Protein AF-A0AAW0VQ68-F1 (afdb_monomer_lite)

Foldseek 3Di:
DDFDWLPLALLVVLVPDDQPDDPVVLVVNQVSLVVSVVVVFQQQAADPVRDGSLNSCVRSVSVVNNVVRPPPPDSDDLVRLQVLQVVLLVLLLPLQPPPVPCDDPVVNVVSNVVSQVVNVVSRSVHRYQQHRVVDQDGSLLSNLLSQVLPCNVVSRSNTRGQQDDHPNDGSLRSNVVRPPHDPSSNVVSVD

InterPro domains:
  IPR036770 Ankyrin repeat-containing domain superfamily [G3DSA:1.25.40.20] (5-189)
  IPR036770 Ankyrin repeat-containing domain superfamily [SSF48403] (27-182)

Organism: Cherax quadricarinatus (NCBI:txid27406)

Secondary structure (DSSP, 8-state):
------TT-HHHHHHTSPSS--HHHHHHHHHHHHHHHHTT--TTPPPTTS--HHHHHHHTT-HHHHHHS---SS---HHHHHHHHHHHHHHHHHTT---SS---HHHHHHHHHHHHHHHHHHHHTT--SS--TT----HHHHHHHTT-TTHHHHHHHTT--TT-EETTEEHHHHHHH-TT--HHHHHHHT-

Radius of gyration: 17.75 Å; chains: 1; bounding box: 41×34×59 Å

Structure (mmCIF, N/CA/C/O backbone):
data_AF-A0AAW0VQ68-F1
#
_entry.id   AF-A0AAW0VQ68-F1
#
loop_
_atom_site.group_PDB
_atom_site.id
_atom_site.type_symbol
_atom_site.label_atom_id
_atom_site.label_alt_id
_atom_site.label_comp_id
_atom_site.label_asym_id
_atom_site.label_entity_id
_atom_site.label_seq_id
_atom_site.pdbx_PDB_ins_code
_atom_site.Cartn_x
_atom_site.Cartn_y
_atom_site.Cartn_z
_atom_site.occupancy
_atom_site.B_iso_or_equiv
_atom_site.auth_seq_id
_atom_site.auth_comp_id
_atom_site.auth_asym_id
_atom_site.auth_atom_id
_atom_site.pdbx_PDB_model_num
ATOM 1 N N . MET A 1 1 ? -8.112 -5.950 -20.768 1.00 26.98 1 MET A N 1
ATOM 2 C CA . MET A 1 1 ? -8.753 -5.635 -19.472 1.00 26.98 1 MET A CA 1
ATOM 3 C C . MET A 1 1 ? -7.875 -4.626 -18.749 1.00 26.98 1 MET A C 1
ATOM 5 O O . MET A 1 1 ? -6.855 -5.007 -18.196 1.00 26.98 1 MET A O 1
ATOM 9 N N . ALA A 1 2 ? -8.180 -3.332 -18.878 1.00 28.39 2 ALA A N 1
ATOM 10 C CA . ALA A 1 2 ? -7.382 -2.266 -18.279 1.00 28.39 2 ALA A CA 1
ATOM 11 C C . ALA A 1 2 ? -7.709 -2.169 -16.782 1.00 28.39 2 ALA A C 1
ATOM 13 O O . ALA A 1 2 ? -8.796 -1.734 -16.418 1.00 28.39 2 ALA A O 1
ATOM 14 N N . GLN A 1 3 ? -6.791 -2.619 -15.926 1.00 39.91 3 GLN A N 1
ATOM 15 C CA . GLN A 1 3 ? -6.872 -2.393 -14.485 1.00 39.91 3 GLN A CA 1
ATOM 16 C C . GLN A 1 3 ? -6.671 -0.897 -14.214 1.00 39.91 3 GLN A C 1
ATOM 18 O O . GLN A 1 3 ? -5.704 -0.294 -14.684 1.00 39.91 3 GLN A O 1
ATOM 23 N N . LEU A 1 4 ? -7.631 -0.293 -13.517 1.00 34.47 4 LEU A N 1
ATOM 24 C CA . LEU A 1 4 ? -7.585 1.090 -13.053 1.00 34.47 4 LEU A CA 1
ATOM 25 C C . LEU A 1 4 ? -6.669 1.135 -11.824 1.00 34.47 4 LEU A C 1
ATOM 27 O O . LEU A 1 4 ? -7.088 0.848 -10.706 1.00 34.47 4 LEU A O 1
ATOM 31 N N . TYR A 1 5 ? -5.389 1.411 -12.058 1.00 45.00 5 TYR A N 1
ATOM 32 C CA . TYR A 1 5 ? -4.435 1.755 -11.006 1.00 45.00 5 TYR A CA 1
ATOM 33 C C . TYR A 1 5 ? -4.646 3.221 -10.614 1.00 45.00 5 TYR A C 1
ATOM 35 O O . TYR A 1 5 ? -5.127 4.011 -11.431 1.00 45.00 5 TYR A O 1
ATOM 43 N N . GLY A 1 6 ? -4.278 3.596 -9.385 1.00 46.28 6 GLY A N 1
ATOM 44 C CA . GLY A 1 6 ? -4.272 4.998 -8.965 1.00 46.28 6 GLY A CA 1
ATOM 45 C C . GLY A 1 6 ? -3.541 5.850 -10.006 1.00 46.28 6 GLY A C 1
ATOM 46 O O . GLY A 1 6 ? -2.367 5.610 -10.294 1.00 46.28 6 GLY A O 1
ATOM 47 N N . GLN A 1 7 ? -4.245 6.817 -10.601 1.00 44.34 7 GLN A N 1
ATOM 48 C CA . GLN A 1 7 ? -3.823 7.573 -11.793 1.00 44.34 7 GLN A CA 1
ATOM 49 C C . GLN A 1 7 ? -2.584 8.473 -11.578 1.00 44.34 7 GLN A C 1
ATOM 51 O O . GLN A 1 7 ? -2.202 9.228 -12.467 1.00 44.34 7 GLN A O 1
ATOM 56 N N . HIS A 1 8 ? -1.932 8.378 -10.417 1.00 49.94 8 HIS A N 1
ATOM 57 C CA . HIS A 1 8 ? -0.824 9.227 -9.974 1.00 49.94 8 HIS A CA 1
ATOM 58 C C . HIS A 1 8 ? 0.507 8.473 -9.808 1.00 49.94 8 HIS A C 1
ATOM 60 O O . HIS A 1 8 ? 1.487 9.048 -9.340 1.00 49.94 8 HIS A O 1
ATOM 66 N N . HIS A 1 9 ? 0.573 7.188 -10.174 1.00 64.31 9 HIS A N 1
ATOM 67 C CA . HIS A 1 9 ? 1.784 6.390 -9.987 1.00 64.31 9 HIS A CA 1
ATOM 68 C C . HIS A 1 9 ? 2.703 6.413 -11.223 1.00 64.31 9 HIS A C 1
ATOM 70 O O . HIS A 1 9 ? 2.331 5.945 -12.303 1.00 64.31 9 HIS A O 1
ATOM 76 N N . VAL A 1 10 ? 3.940 6.895 -11.046 1.00 65.75 10 VAL A N 1
ATOM 77 C CA . VAL A 1 10 ? 4.951 7.051 -12.113 1.00 65.75 10 VAL A CA 1
ATOM 78 C C . VAL A 1 10 ? 5.229 5.734 -12.845 1.00 65.75 10 VAL A C 1
ATOM 80 O O . VAL A 1 10 ? 5.302 5.707 -14.072 1.00 65.75 10 VAL A O 1
ATOM 83 N N . ALA A 1 11 ? 5.320 4.616 -12.117 1.00 63.62 11 ALA A N 1
ATOM 84 C CA . ALA A 1 11 ? 5.592 3.310 -12.721 1.00 63.62 11 ALA A CA 1
ATOM 85 C C . ALA A 1 11 ? 4.453 2.837 -13.641 1.00 63.62 11 ALA A C 1
ATOM 87 O O . ALA A 1 11 ? 4.699 2.217 -14.673 1.00 63.62 11 ALA A O 1
ATOM 88 N N . TRP A 1 12 ? 3.201 3.130 -13.271 1.00 64.88 12 TRP A N 1
ATOM 89 C CA . TRP A 1 12 ? 2.044 2.770 -14.089 1.00 64.88 12 TRP A CA 1
ATOM 90 C C . TRP A 1 12 ? 1.997 3.601 -15.366 1.00 64.88 12 TRP A C 1
ATOM 92 O O . TRP A 1 12 ? 1.803 3.059 -16.455 1.00 64.88 12 TRP A O 1
ATOM 102 N N . TRP A 1 13 ? 2.217 4.909 -15.222 1.00 68.19 13 TRP A N 1
ATOM 103 C CA . TRP A 1 13 ? 2.230 5.823 -16.351 1.00 68.19 13 TRP A CA 1
ATOM 104 C C . TRP A 1 13 ? 3.310 5.429 -17.362 1.00 68.19 13 TRP A C 1
ATOM 106 O O . TRP A 1 13 ? 3.019 5.327 -18.549 1.00 68.19 13 TRP A O 1
ATOM 116 N N . LEU A 1 14 ? 4.515 5.088 -16.886 1.00 68.81 14 LEU A N 1
ATOM 117 C CA . LEU A 1 14 ? 5.586 4.556 -17.731 1.00 68.81 14 LEU A CA 1
ATOM 118 C C . LEU A 1 14 ? 5.173 3.248 -18.410 1.00 68.81 14 LEU A C 1
ATOM 120 O O . LEU A 1 14 ? 5.270 3.139 -19.624 1.00 68.81 14 LEU A O 1
ATOM 124 N N . HIS A 1 15 ? 4.612 2.280 -17.681 1.00 68.31 15 HIS A N 1
ATOM 125 C CA . HIS A 1 15 ? 4.193 1.004 -18.272 1.00 68.31 15 HIS A CA 1
ATOM 126 C C . HIS A 1 15 ? 3.190 1.149 -19.434 1.00 68.31 15 HIS A C 1
ATOM 128 O O . HIS A 1 15 ? 3.167 0.309 -20.333 1.00 68.31 15 HIS A O 1
ATOM 134 N N . LYS A 1 16 ? 2.377 2.211 -19.433 1.00 67.75 16 LYS A N 1
ATOM 135 C CA . LYS A 1 16 ? 1.412 2.519 -20.495 1.00 67.75 16 LYS A CA 1
ATOM 136 C C . LYS A 1 16 ? 2.018 3.147 -21.752 1.00 67.75 16 LYS A C 1
ATOM 138 O O . LYS A 1 16 ? 1.323 3.175 -22.766 1.00 67.75 16 LYS A O 1
ATOM 143 N N . GLN A 1 17 ? 3.250 3.645 -21.696 1.00 70.00 17 GLN A N 1
ATOM 144 C CA . GLN A 1 17 ? 3.900 4.290 -22.835 1.00 70.00 17 GLN A CA 1
ATOM 145 C C . GLN A 1 17 ? 4.438 3.284 -23.855 1.00 70.00 17 GLN A C 1
ATOM 147 O O . GLN A 1 17 ? 4.787 2.148 -23.521 1.00 70.00 17 GLN A O 1
ATOM 152 N N . SER A 1 18 ? 4.504 3.727 -25.112 1.00 60.84 18 SER A N 1
ATOM 153 C CA . SER A 1 18 ? 5.068 2.965 -26.226 1.00 60.84 18 SER A CA 1
ATOM 154 C C . SER A 1 18 ? 6.549 2.652 -25.973 1.00 60.84 18 SER A C 1
ATOM 156 O O . SER A 1 18 ? 7.298 3.547 -25.578 1.00 60.84 18 SER A O 1
ATOM 158 N N . PRO A 1 19 ? 7.014 1.412 -26.214 1.00 60.88 19 PRO A N 1
ATOM 159 C CA . PRO A 1 19 ? 8.439 1.120 -26.175 1.00 60.88 19 PRO A CA 1
ATOM 160 C C . PRO A 1 19 ? 9.146 1.880 -27.306 1.00 60.88 19 PRO A C 1
ATOM 162 O O . PRO A 1 19 ? 8.752 1.754 -28.464 1.00 60.88 19 PRO A O 1
ATOM 165 N N . ASN A 1 20 ? 10.207 2.616 -26.961 1.00 62.28 20 ASN A N 1
ATOM 166 C CA . ASN A 1 20 ? 11.002 3.453 -27.868 1.00 62.28 20 ASN A CA 1
ATOM 167 C C . ASN A 1 20 ? 10.244 4.687 -28.429 1.00 62.28 20 ASN A C 1
ATOM 169 O O . ASN A 1 20 ? 9.930 4.730 -29.622 1.00 62.28 20 ASN A O 1
ATOM 173 N N . PRO A 1 21 ? 9.931 5.682 -27.576 1.00 63.53 21 PRO A N 1
ATOM 174 C CA . PRO A 1 21 ? 9.197 6.876 -27.983 1.00 63.53 21 PRO A CA 1
ATOM 175 C C . PRO A 1 21 ? 9.966 7.756 -28.969 1.00 63.53 21 PRO A C 1
ATOM 177 O O . PRO A 1 21 ? 11.195 7.778 -29.004 1.00 63.53 21 PRO A O 1
ATOM 180 N N . GLY A 1 22 ? 9.233 8.560 -29.736 1.00 64.75 22 GLY A N 1
ATOM 181 C CA . GLY A 1 22 ? 9.836 9.629 -30.532 1.00 64.75 22 GLY A CA 1
ATOM 182 C C . GLY A 1 22 ? 10.433 10.755 -29.662 1.00 64.75 22 GLY A C 1
ATOM 183 O O . GLY A 1 22 ? 10.087 10.903 -28.489 1.00 64.75 22 GLY A O 1
ATOM 184 N N . PRO A 1 23 ? 11.277 11.642 -30.225 1.00 59.12 23 PRO A N 1
ATOM 185 C CA . PRO A 1 23 ? 11.908 12.746 -29.486 1.00 59.12 23 PRO A CA 1
ATOM 186 C C . PRO A 1 23 ? 10.913 13.713 -28.814 1.00 59.12 23 PRO A C 1
ATOM 188 O O . PRO A 1 23 ? 11.215 14.260 -27.757 1.00 59.12 23 PRO A O 1
ATOM 191 N N . MET A 1 24 ? 9.716 13.892 -29.385 1.00 59.28 24 MET A N 1
ATOM 192 C CA . MET A 1 24 ? 8.623 14.687 -28.796 1.00 59.28 24 MET A CA 1
ATOM 193 C C . MET A 1 24 ? 7.946 13.978 -27.611 1.00 59.28 24 MET A C 1
ATOM 195 O O . MET A 1 24 ? 7.515 14.613 -26.653 1.00 59.28 24 MET A O 1
ATOM 199 N N . GLU A 1 25 ? 7.863 12.650 -27.649 1.00 63.62 25 GLU A N 1
ATOM 200 C CA . GLU A 1 25 ? 7.268 11.857 -26.571 1.00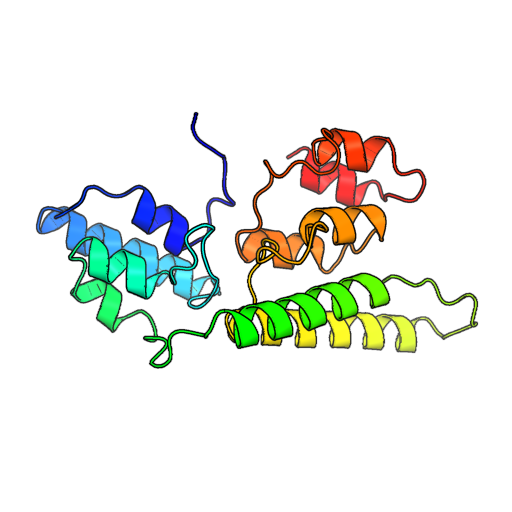 63.62 25 GLU A CA 1
ATOM 201 C C . GLU A 1 25 ? 8.227 11.774 -25.371 1.00 63.62 25 GLU A C 1
ATOM 203 O O . GLU A 1 25 ? 7.791 11.758 -24.220 1.00 63.62 25 GLU A O 1
ATOM 208 N N . HIS A 1 26 ? 9.542 11.827 -25.609 1.00 65.38 26 HIS A N 1
ATOM 209 C CA . HIS A 1 26 ? 10.554 11.913 -24.553 1.00 65.38 26 HIS A CA 1
ATOM 210 C C . HIS A 1 26 ? 10.460 13.191 -23.704 1.00 65.38 26 HIS A C 1
ATOM 212 O O . HIS A 1 26 ? 10.629 13.132 -22.488 1.00 65.38 26 HIS A O 1
ATOM 218 N N . THR A 1 27 ? 10.162 14.346 -24.301 1.00 63.97 27 THR A N 1
ATOM 219 C CA . THR A 1 27 ? 10.011 15.602 -23.542 1.00 63.97 27 THR A CA 1
ATOM 220 C C . THR A 1 27 ? 8.690 15.644 -22.777 1.00 63.97 27 THR A C 1
ATOM 222 O O . THR A 1 27 ? 8.645 16.086 -21.629 1.00 63.97 27 THR A O 1
ATOM 225 N N . GLN A 1 28 ? 7.613 15.116 -23.363 1.00 69.12 28 GLN A N 1
ATOM 226 C CA . GLN A 1 28 ? 6.315 15.033 -22.696 1.00 69.12 28 GLN A CA 1
ATOM 227 C C . GLN A 1 28 ? 6.324 14.040 -21.523 1.00 69.12 28 GLN A C 1
ATOM 229 O O . GLN A 1 28 ? 5.767 14.329 -20.462 1.00 69.12 28 GLN A O 1
ATOM 234 N N . THR A 1 29 ? 6.998 12.896 -21.686 1.00 71.12 29 THR A N 1
ATOM 235 C CA . THR A 1 29 ? 7.223 11.920 -20.608 1.00 71.12 29 THR A CA 1
ATOM 236 C C . THR A 1 29 ? 8.057 12.505 -19.476 1.00 71.12 29 THR A C 1
ATOM 238 O O . THR A 1 29 ? 7.705 12.313 -18.314 1.00 71.12 29 THR A O 1
ATOM 241 N N . GLN A 1 30 ? 9.093 13.283 -19.787 1.00 72.88 30 GLN A N 1
ATOM 242 C CA . GLN A 1 30 ? 9.897 13.970 -18.782 1.00 72.88 30 GLN A CA 1
ATOM 243 C C . GLN A 1 30 ? 9.061 14.943 -17.931 1.00 72.88 30 GLN A C 1
ATOM 245 O O . GLN A 1 30 ? 9.031 14.813 -16.708 1.00 72.88 30 GLN A O 1
ATOM 250 N N . ASN A 1 31 ? 8.319 15.854 -18.569 1.00 74.94 31 ASN A N 1
ATOM 251 C CA . ASN A 1 31 ? 7.511 16.859 -17.869 1.00 74.94 31 ASN A CA 1
ATOM 252 C C . ASN A 1 31 ? 6.424 16.225 -16.984 1.00 74.94 31 ASN A C 1
ATOM 254 O O . ASN A 1 31 ? 6.144 16.710 -15.888 1.00 74.94 31 ASN A O 1
ATOM 258 N N . ALA A 1 32 ? 5.815 15.124 -17.439 1.00 72.56 32 ALA A N 1
ATOM 259 C CA . ALA A 1 32 ? 4.820 14.393 -16.658 1.00 72.56 32 ALA A CA 1
ATOM 260 C C . ALA A 1 32 ? 5.432 13.745 -15.406 1.00 72.56 32 ALA A C 1
ATOM 262 O O . ALA A 1 32 ? 4.834 13.793 -14.332 1.00 72.56 32 ALA A O 1
ATOM 263 N N . VAL A 1 33 ? 6.632 13.166 -15.521 1.00 72.50 33 VAL A N 1
ATOM 264 C CA . VAL A 1 33 ? 7.338 12.575 -14.376 1.00 72.50 33 VAL A CA 1
ATOM 265 C C . VAL A 1 33 ? 7.765 13.654 -13.383 1.00 72.50 33 VAL A C 1
ATOM 267 O O . VAL A 1 33 ? 7.566 13.471 -12.186 1.00 72.50 33 VAL A O 1
ATOM 270 N N . GLU A 1 34 ? 8.276 14.794 -13.849 1.00 72.38 34 GLU A N 1
ATOM 271 C CA . GLU A 1 34 ? 8.623 15.932 -12.985 1.00 72.38 34 GLU A CA 1
ATOM 272 C C . GLU A 1 34 ? 7.399 16.469 -12.233 1.00 72.38 34 GLU A C 1
ATOM 274 O O . GLU A 1 34 ? 7.460 16.674 -11.020 1.00 72.38 34 GLU A O 1
ATOM 279 N N . ALA A 1 35 ? 6.258 16.610 -12.916 1.00 70.88 35 ALA A N 1
ATOM 280 C CA . ALA A 1 35 ? 5.004 16.997 -12.279 1.00 70.88 35 ALA A CA 1
ATOM 281 C C . ALA A 1 35 ? 4.580 15.983 -11.203 1.00 70.88 35 ALA A C 1
ATOM 283 O O . ALA A 1 35 ? 4.255 16.374 -10.083 1.00 70.88 35 ALA A O 1
ATOM 284 N N . LEU A 1 36 ? 4.649 14.680 -11.486 1.00 68.75 36 LEU A N 1
ATOM 285 C CA . LEU A 1 36 ? 4.313 13.639 -10.508 1.00 68.75 36 LEU A CA 1
ATOM 286 C C . LEU A 1 36 ? 5.285 13.603 -9.319 1.00 68.75 36 LEU A C 1
ATOM 288 O O . LEU A 1 36 ? 4.863 13.384 -8.182 1.00 68.75 36 LEU A O 1
ATOM 292 N N . LEU A 1 37 ? 6.579 13.837 -9.541 1.00 69.81 37 LEU A N 1
ATOM 293 C CA . LEU A 1 37 ? 7.567 13.957 -8.465 1.00 69.81 37 LEU A CA 1
ATOM 294 C C . LEU A 1 37 ? 7.304 15.205 -7.610 1.00 69.81 37 LEU A C 1
ATOM 296 O O . LEU A 1 37 ? 7.363 15.118 -6.386 1.00 69.81 37 LEU A O 1
ATOM 300 N N . SER A 1 38 ? 6.924 16.330 -8.225 1.00 67.94 38 SER A N 1
ATOM 301 C CA . SER A 1 38 ? 6.593 17.573 -7.510 1.00 67.94 38 SER A CA 1
ATOM 302 C C . SER A 1 38 ? 5.369 17.449 -6.592 1.00 67.94 38 SER A C 1
ATOM 304 O O . SER A 1 38 ? 5.278 18.148 -5.586 1.00 67.94 38 SER A O 1
ATOM 306 N N . ILE A 1 39 ? 4.461 16.517 -6.898 1.00 63.91 39 ILE A N 1
ATOM 307 C CA . ILE A 1 39 ? 3.251 16.227 -6.110 1.00 63.91 39 ILE A CA 1
ATOM 308 C C . ILE A 1 39 ? 3.554 15.261 -4.940 1.00 63.91 39 ILE A C 1
ATOM 310 O O . ILE A 1 39 ? 2.684 14.979 -4.120 1.00 63.91 39 ILE A O 1
ATOM 314 N N . GLY A 1 40 ? 4.797 14.781 -4.810 1.00 62.06 40 GLY A N 1
ATOM 315 C CA . GLY A 1 40 ? 5.201 13.866 -3.739 1.00 62.06 40 GLY A CA 1
ATOM 316 C C . GLY A 1 40 ? 4.924 12.395 -4.053 1.00 62.06 40 GLY A C 1
ATOM 317 O O . GLY A 1 40 ? 4.682 11.608 -3.140 1.00 62.06 40 GLY A O 1
ATOM 318 N N . SER A 1 41 ? 4.938 12.010 -5.336 1.00 65.38 41 SER A N 1
ATOM 319 C CA . SER A 1 41 ? 4.850 10.594 -5.714 1.00 65.38 41 SER A CA 1
ATOM 320 C C . SER A 1 41 ? 6.019 9.786 -5.141 1.00 65.38 41 SER A C 1
ATOM 322 O O . SER A 1 41 ? 7.123 10.299 -4.966 1.00 65.38 41 SER A O 1
ATOM 324 N N . PHE A 1 42 ? 5.779 8.505 -4.855 1.00 66.38 42 PHE A N 1
ATOM 325 C CA . PHE A 1 42 ? 6.792 7.606 -4.311 1.00 66.38 42 PHE A CA 1
ATOM 326 C C . PHE A 1 42 ? 7.649 7.007 -5.441 1.00 66.38 42 PHE A C 1
ATOM 328 O O . PHE A 1 42 ? 7.181 6.114 -6.151 1.00 66.38 42 PHE A O 1
ATOM 335 N N . PRO A 1 43 ? 8.916 7.430 -5.616 1.00 63.41 43 PRO A N 1
ATOM 336 C CA . PRO A 1 43 ? 9.735 7.031 -6.767 1.00 63.41 43 PRO A CA 1
ATOM 337 C C . PRO A 1 43 ? 10.256 5.588 -6.682 1.00 63.41 43 PRO A C 1
ATOM 339 O O . PRO A 1 43 ? 10.812 5.072 -7.647 1.00 63.41 43 PRO A O 1
ATOM 342 N N . HIS A 1 44 ? 10.077 4.934 -5.535 1.00 66.94 44 HIS A N 1
ATOM 343 C CA . HIS A 1 44 ? 10.638 3.619 -5.231 1.00 66.94 44 HIS A CA 1
ATOM 344 C C . HIS A 1 44 ? 9.586 2.515 -5.087 1.00 66.94 44 HIS A C 1
ATOM 346 O O . HIS A 1 44 ? 9.942 1.360 -4.849 1.00 66.94 44 HIS A O 1
ATOM 352 N N . VAL A 1 45 ? 8.295 2.838 -5.221 1.00 65.62 45 VAL A N 1
ATOM 353 C CA . VAL A 1 45 ? 7.246 1.832 -5.049 1.00 65.62 45 VAL A CA 1
ATOM 354 C C . VAL A 1 45 ? 7.295 0.812 -6.181 1.00 65.62 45 VAL A C 1
ATOM 356 O O . VAL A 1 45 ? 7.409 1.134 -7.365 1.00 65.62 45 VAL A O 1
ATOM 359 N N . LEU A 1 46 ? 7.225 -0.456 -5.789 1.00 64.06 46 LEU A N 1
ATOM 360 C CA . LEU A 1 46 ? 7.316 -1.580 -6.701 1.00 64.06 46 LEU A CA 1
ATOM 361 C C . LEU A 1 46 ? 5.973 -1.848 -7.380 1.00 64.06 46 LEU A C 1
ATOM 363 O O . LEU A 1 46 ? 4.922 -1.894 -6.744 1.00 64.06 46 LEU A O 1
ATOM 367 N N . THR A 1 47 ? 6.034 -2.096 -8.685 1.00 63.28 47 THR A N 1
ATOM 368 C CA . THR A 1 47 ? 4.908 -2.649 -9.450 1.00 63.28 47 THR A CA 1
ATOM 369 C C . THR A 1 47 ? 4.687 -4.137 -9.158 1.00 63.28 47 THR A C 1
ATOM 371 O O . THR A 1 47 ? 5.532 -4.791 -8.551 1.00 63.28 47 THR A O 1
ATOM 374 N N . HIS A 1 48 ? 3.589 -4.702 -9.669 1.00 55.34 48 HIS A N 1
ATOM 375 C CA . HIS A 1 48 ? 3.276 -6.141 -9.614 1.00 55.34 48 HIS A CA 1
ATOM 376 C C . HIS A 1 48 ? 4.370 -7.043 -10.227 1.00 55.34 48 HIS A C 1
ATOM 378 O O . HIS A 1 48 ? 4.565 -8.185 -9.813 1.00 55.34 48 HIS A O 1
ATOM 384 N N . CYS A 1 49 ? 5.132 -6.529 -11.203 1.00 56.19 49 CYS A N 1
ATOM 385 C CA . CYS A 1 49 ? 6.312 -7.199 -11.760 1.00 56.19 49 CYS A CA 1
ATOM 386 C C . CYS A 1 49 ? 7.584 -6.973 -10.935 1.00 56.19 49 CYS A C 1
ATOM 388 O O . CYS A 1 49 ? 8.667 -7.353 -11.378 1.00 56.19 49 CYS A O 1
ATOM 390 N N . TRP A 1 50 ? 7.471 -6.346 -9.764 1.00 64.38 50 TRP A N 1
ATOM 391 C CA . TRP A 1 50 ? 8.576 -6.037 -8.861 1.00 64.38 50 TRP A CA 1
ATOM 392 C C . TRP A 1 50 ? 9.619 -5.089 -9.444 1.00 64.38 50 TRP A C 1
ATOM 394 O O . TRP A 1 50 ? 10.775 -5.117 -9.035 1.00 64.38 50 TRP A O 1
ATOM 404 N N . LYS A 1 51 ? 9.199 -4.262 -10.400 1.00 67.88 51 LYS A N 1
ATOM 405 C CA . LYS A 1 51 ? 10.037 -3.250 -11.036 1.00 67.88 51 LYS A CA 1
ATOM 406 C C . LYS A 1 51 ? 9.742 -1.892 -10.425 1.00 67.88 51 LYS A C 1
ATOM 408 O O . LYS A 1 51 ? 8.565 -1.549 -10.255 1.00 67.88 51 LYS A O 1
ATOM 413 N N . THR A 1 52 ? 10.793 -1.138 -10.128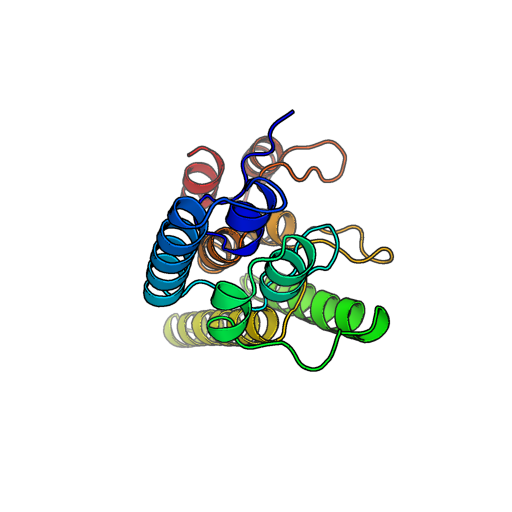 1.00 71.94 52 THR A N 1
ATOM 414 C CA . THR A 1 52 ? 10.685 0.281 -9.782 1.00 71.94 52 THR A CA 1
ATOM 415 C C . THR A 1 52 ? 10.287 1.095 -11.023 1.00 71.94 52 THR A C 1
ATOM 417 O O . THR A 1 52 ? 10.466 0.630 -12.157 1.00 71.94 52 THR A O 1
ATOM 420 N N . PRO A 1 53 ? 9.771 2.327 -10.858 1.00 71.75 53 PRO A N 1
ATOM 421 C CA . PRO A 1 53 ? 9.588 3.247 -11.977 1.00 71.75 53 PRO A CA 1
ATOM 422 C C . PRO A 1 53 ? 10.867 3.425 -12.815 1.00 71.75 53 PRO A C 1
ATOM 424 O O . PRO A 1 53 ? 10.790 3.491 -14.040 1.00 71.75 53 PRO A O 1
ATOM 427 N N . ALA A 1 54 ? 12.044 3.433 -12.177 1.00 71.88 54 ALA A N 1
ATOM 428 C CA . ALA A 1 54 ? 13.331 3.550 -12.862 1.00 71.88 54 ALA A CA 1
ATOM 429 C C . ALA A 1 54 ? 13.645 2.320 -13.736 1.00 71.88 54 ALA A C 1
ATOM 431 O O . ALA A 1 54 ? 14.049 2.480 -14.887 1.00 71.88 54 ALA A O 1
ATOM 432 N N . ASP A 1 55 ? 13.387 1.105 -13.241 1.00 71.81 55 ASP A N 1
ATOM 433 C CA . ASP A 1 55 ? 13.570 -0.136 -14.014 1.00 71.81 55 ASP A CA 1
ATOM 434 C C . ASP A 1 55 ? 12.659 -0.178 -15.246 1.00 71.81 55 ASP A C 1
ATOM 436 O O . ASP A 1 55 ? 13.047 -0.664 -16.312 1.00 71.81 55 ASP A O 1
ATOM 440 N N . LEU A 1 56 ? 11.434 0.341 -15.113 1.00 72.25 56 LEU A N 1
ATOM 441 C CA . LEU A 1 56 ? 10.494 0.439 -16.227 1.00 72.25 56 LEU A CA 1
ATOM 442 C C . LEU A 1 56 ? 10.960 1.464 -17.260 1.00 72.25 56 LEU A C 1
ATOM 444 O O . LEU A 1 56 ? 11.001 1.129 -18.444 1.00 72.25 56 LEU A O 1
ATOM 448 N N . ALA A 1 57 ? 11.384 2.652 -16.817 1.00 73.62 57 ALA A N 1
ATOM 449 C CA . ALA A 1 57 ? 11.953 3.678 -17.688 1.00 73.62 57 ALA A CA 1
ATOM 450 C C . ALA A 1 57 ? 13.185 3.158 -18.452 1.00 73.62 57 ALA A C 1
ATOM 452 O O . ALA A 1 57 ? 13.287 3.372 -19.660 1.00 73.62 57 ALA A O 1
ATOM 453 N N . LEU A 1 58 ? 14.074 2.409 -17.785 1.00 73.94 58 LEU A N 1
ATOM 454 C CA . LEU A 1 58 ? 15.214 1.742 -18.423 1.00 73.94 58 LEU A CA 1
ATOM 455 C C . LEU A 1 58 ? 14.756 0.725 -19.473 1.00 73.94 58 LEU A C 1
ATOM 457 O O . LEU A 1 58 ? 15.236 0.755 -20.603 1.00 73.94 58 LEU A O 1
ATOM 461 N N . SER A 1 59 ? 13.801 -0.145 -19.127 1.00 71.25 59 SER A N 1
ATOM 462 C CA . SER A 1 59 ? 13.316 -1.191 -20.039 1.00 71.25 59 SER A CA 1
ATOM 463 C C . SER A 1 59 ? 12.615 -0.655 -21.292 1.00 71.25 59 SER A C 1
ATOM 465 O O . SER A 1 59 ? 12.549 -1.356 -22.298 1.00 71.25 59 SER A O 1
ATOM 467 N N . GLN A 1 60 ? 12.112 0.579 -21.240 1.00 71.75 60 GLN A N 1
ATOM 468 C CA . GLN A 1 60 ? 11.447 1.255 -22.356 1.00 71.75 60 GLN A CA 1
ATOM 469 C C . GLN A 1 60 ? 12.363 2.218 -23.128 1.00 71.75 60 GLN A C 1
ATOM 471 O O . GLN A 1 60 ? 11.932 2.796 -24.124 1.00 71.75 60 GLN A O 1
ATOM 476 N N . GLY A 1 61 ? 13.620 2.388 -22.699 1.00 70.56 61 GLY A N 1
ATOM 477 C CA . GLY A 1 61 ? 14.590 3.271 -23.353 1.00 70.56 61 GLY A CA 1
ATOM 478 C C . GLY A 1 61 ? 14.482 4.750 -22.961 1.00 70.56 61 GLY A C 1
ATOM 479 O O . GLY A 1 61 ? 15.094 5.600 -23.604 1.00 70.56 61 GLY A O 1
ATOM 480 N N . HIS A 1 62 ? 13.748 5.094 -21.896 1.00 74.62 62 HIS A N 1
ATOM 481 C CA . HIS A 1 62 ? 13.583 6.474 -21.419 1.00 74.62 62 HIS A CA 1
ATOM 482 C C . HIS A 1 62 ? 14.800 6.944 -20.602 1.00 74.62 62 HIS A C 1
ATOM 484 O O . HIS A 1 62 ? 14.692 7.283 -19.422 1.00 74.62 62 HIS A O 1
ATOM 490 N N . THR A 1 63 ? 15.977 6.982 -21.227 1.00 70.50 63 THR A N 1
ATOM 491 C CA . THR A 1 63 ? 17.260 7.320 -20.579 1.00 70.50 63 THR A CA 1
ATOM 492 C C . THR A 1 63 ? 17.237 8.668 -19.851 1.00 70.50 63 THR A C 1
ATOM 494 O O . THR A 1 63 ? 17.818 8.802 -18.775 1.00 70.50 63 THR A O 1
ATOM 497 N N . GLN A 1 64 ? 16.502 9.656 -20.362 1.00 72.00 64 GLN A N 1
ATOM 498 C CA . GLN A 1 64 ? 16.391 10.965 -19.719 1.00 72.00 64 GLN A CA 1
ATOM 499 C C . GLN A 1 64 ? 15.555 10.929 -18.426 1.00 72.00 64 GLN A C 1
ATOM 501 O O . GLN A 1 64 ? 15.935 11.540 -17.431 1.00 72.00 64 GLN A O 1
ATOM 506 N N . VAL A 1 65 ? 14.480 10.134 -18.388 1.00 72.75 65 VAL A N 1
ATOM 507 C CA . VAL A 1 65 ? 13.647 9.931 -17.188 1.00 72.75 65 VAL A CA 1
ATOM 508 C C . VAL A 1 65 ? 14.415 9.162 -16.108 1.00 72.75 65 VAL A C 1
ATOM 510 O O . VAL A 1 65 ? 14.283 9.456 -14.922 1.00 72.75 65 VAL A O 1
ATOM 513 N N . THR A 1 66 ? 15.285 8.227 -16.503 1.00 69.12 66 THR A N 1
ATOM 514 C CA . THR A 1 66 ? 16.121 7.468 -15.552 1.00 69.12 66 THR A CA 1
ATOM 515 C C . THR A 1 66 ? 17.137 8.330 -14.804 1.00 69.12 66 THR A C 1
ATOM 517 O O . THR A 1 66 ? 17.582 7.935 -13.735 1.00 69.12 66 THR A O 1
ATOM 520 N N . ARG A 1 67 ? 17.485 9.512 -15.335 1.00 70.75 67 ARG A N 1
ATOM 521 C CA . ARG A 1 67 ? 18.347 10.487 -14.646 1.00 70.75 67 ARG A CA 1
ATOM 522 C C . ARG A 1 67 ? 17.597 11.317 -13.605 1.00 70.75 67 ARG A C 1
ATOM 524 O O . ARG A 1 67 ? 18.224 11.814 -12.678 1.00 70.75 67 ARG A O 1
ATOM 531 N N . LEU A 1 68 ? 16.286 11.489 -13.778 1.00 70.94 68 LEU A N 1
ATOM 532 C CA . LEU A 1 68 ? 15.427 12.244 -12.861 1.00 70.94 68 LEU A CA 1
ATOM 533 C C . LEU A 1 68 ? 14.909 11.385 -11.711 1.00 70.94 68 LEU A C 1
ATOM 535 O O . LEU A 1 68 ? 14.677 11.886 -10.614 1.00 70.94 68 LEU A O 1
ATOM 539 N N . LEU A 1 69 ? 14.718 10.092 -11.962 1.00 69.88 69 LEU A N 1
ATOM 540 C CA . LEU A 1 69 ? 14.336 9.151 -10.926 1.00 69.88 69 LEU A CA 1
ATOM 541 C C . LEU A 1 69 ? 15.578 8.745 -10.125 1.00 69.88 69 LEU A C 1
ATOM 543 O O . LEU A 1 69 ? 16.569 8.329 -10.728 1.00 69.88 69 LEU A O 1
ATOM 547 N N . PRO A 1 70 ? 15.546 8.815 -8.783 1.00 63.06 70 PRO A N 1
ATOM 548 C CA . PRO A 1 70 ? 16.590 8.207 -7.979 1.00 63.06 70 PRO A CA 1
ATOM 549 C C . PRO A 1 70 ? 16.647 6.713 -8.315 1.00 63.06 70 PRO A C 1
ATOM 551 O O . PRO A 1 70 ? 15.697 5.962 -8.097 1.00 63.06 70 PRO A O 1
ATOM 554 N N . LEU A 1 71 ? 17.759 6.288 -8.915 1.00 54.31 71 LEU A N 1
ATOM 555 C CA . LEU A 1 71 ? 18.029 4.880 -9.161 1.00 54.31 71 LEU A CA 1
ATOM 556 C C . LEU A 1 71 ? 18.137 4.193 -7.803 1.00 54.31 71 LEU A C 1
ATOM 558 O O . LEU A 1 71 ? 19.044 4.491 -7.023 1.00 54.31 71 LEU A O 1
ATOM 562 N N . HIS A 1 72 ? 17.244 3.244 -7.526 1.00 53.00 72 HIS A N 1
ATOM 563 C CA . HIS A 1 72 ? 17.503 2.284 -6.464 1.00 53.00 72 HIS A CA 1
ATOM 564 C C . HIS A 1 72 ? 18.708 1.449 -6.902 1.00 53.00 72 HIS A C 1
ATOM 566 O O . HIS A 1 72 ? 18.600 0.536 -7.714 1.00 53.00 72 HIS A O 1
ATOM 572 N N . THR A 1 73 ? 19.885 1.791 -6.381 1.00 46.34 73 THR A N 1
ATOM 573 C CA . THR A 1 73 ? 21.161 1.139 -6.712 1.00 46.34 73 THR A CA 1
ATOM 574 C C . THR A 1 73 ? 21.204 -0.331 -6.292 1.00 46.34 73 THR A C 1
ATOM 576 O O . THR A 1 73 ? 22.074 -1.077 -6.737 1.00 46.34 73 THR A O 1
ATOM 579 N N . HIS A 1 74 ? 20.256 -0.765 -5.456 1.00 54.47 74 HIS A N 1
ATOM 580 C CA . HIS A 1 74 ? 20.140 -2.126 -4.957 1.00 54.47 74 HIS A CA 1
ATOM 581 C C . HIS A 1 74 ? 18.769 -2.693 -5.314 1.00 54.47 74 HIS A C 1
ATOM 583 O O . HIS A 1 74 ? 17.744 -2.283 -4.772 1.00 54.47 74 HIS A O 1
ATOM 589 N N . HIS A 1 75 ? 18.754 -3.668 -6.220 1.00 63.75 75 HIS A N 1
ATOM 590 C CA . HIS A 1 75 ? 17.563 -4.456 -6.485 1.00 63.75 75 HIS A CA 1
ATOM 591 C C . HIS A 1 75 ? 17.270 -5.314 -5.247 1.00 63.75 75 HIS A C 1
ATOM 593 O O . HIS A 1 75 ? 18.012 -6.252 -4.955 1.00 63.75 75 HIS A O 1
ATOM 599 N N . LEU A 1 76 ? 16.197 -5.002 -4.515 1.00 71.69 76 LEU A N 1
ATOM 600 C CA . LEU A 1 76 ? 15.840 -5.739 -3.303 1.00 71.69 76 LEU A CA 1
ATOM 601 C C . LEU A 1 76 ? 15.662 -7.232 -3.613 1.00 71.69 76 LEU A C 1
ATOM 603 O O . LEU A 1 76 ? 14.904 -7.639 -4.512 1.00 71.69 76 LEU A O 1
ATOM 607 N N . THR A 1 77 ? 16.333 -8.073 -2.834 1.00 80.69 77 THR A N 1
ATOM 608 C CA . THR A 1 77 ? 16.185 -9.523 -2.920 1.00 80.69 77 THR A CA 1
ATOM 609 C C . THR A 1 77 ? 14.752 -9.929 -2.567 1.00 80.69 77 THR A C 1
ATOM 611 O O . THR A 1 77 ? 14.011 -9.219 -1.882 1.00 80.69 77 THR A O 1
ATOM 614 N N . ARG A 1 78 ? 14.326 -11.119 -3.014 1.00 78.75 78 ARG A N 1
ATOM 615 C CA . ARG A 1 78 ? 13.007 -11.670 -2.648 1.00 78.75 78 ARG A CA 1
ATOM 616 C C . ARG A 1 78 ? 12.818 -11.726 -1.124 1.00 78.75 78 ARG A C 1
ATOM 618 O O . ARG A 1 78 ? 11.714 -11.487 -0.637 1.00 78.75 78 ARG A O 1
ATOM 625 N N . ARG A 1 79 ? 13.890 -12.023 -0.381 1.00 82.12 79 ARG A N 1
ATOM 626 C CA . ARG A 1 79 ? 13.880 -12.122 1.083 1.00 82.12 79 ARG A CA 1
ATOM 627 C C . ARG A 1 79 ? 13.668 -10.760 1.741 1.00 82.12 79 ARG A C 1
ATOM 629 O O . ARG A 1 79 ? 12.798 -10.651 2.596 1.00 82.12 79 ARG A O 1
ATOM 636 N N . GLU A 1 80 ? 14.397 -9.734 1.310 1.00 84.94 80 GLU A N 1
ATOM 637 C CA . GLU A 1 80 ? 14.245 -8.367 1.831 1.00 84.94 80 GLU A CA 1
ATOM 638 C C . GLU A 1 80 ? 12.850 -7.814 1.550 1.00 84.94 80 GLU A C 1
ATOM 640 O O . GLU A 1 80 ? 12.214 -7.278 2.450 1.00 84.94 80 GLU A O 1
ATOM 645 N N . ARG A 1 81 ? 12.314 -8.031 0.342 1.00 81.06 81 ARG A N 1
ATOM 646 C CA . ARG A 1 81 ? 10.941 -7.622 0.004 1.00 81.06 81 ARG A CA 1
ATOM 647 C C . ARG A 1 81 ? 9.894 -8.311 0.865 1.00 81.06 81 ARG A C 1
ATOM 649 O O . ARG A 1 81 ? 8.959 -7.662 1.313 1.00 81.06 81 ARG A O 1
ATOM 656 N N . THR A 1 82 ? 10.061 -9.608 1.115 1.00 86.25 82 THR A N 1
ATOM 657 C CA . THR A 1 82 ? 9.170 -10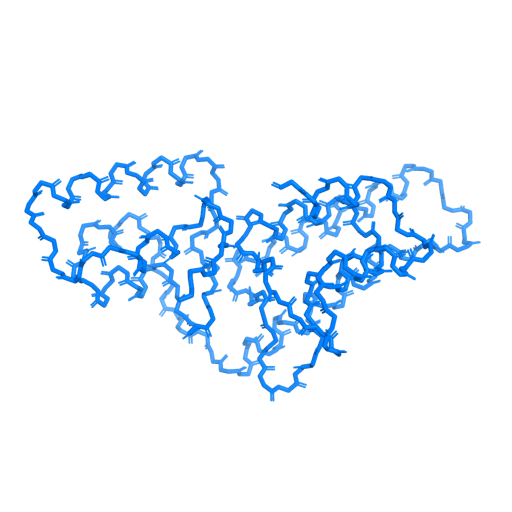.359 2.014 1.00 86.25 82 THR A CA 1
ATOM 658 C C . THR A 1 82 ? 9.260 -9.823 3.440 1.00 86.25 82 THR A C 1
ATOM 660 O O . THR A 1 82 ? 8.237 -9.634 4.087 1.00 86.25 82 THR A O 1
ATOM 663 N N . HIS A 1 83 ? 10.466 -9.498 3.908 1.00 88.25 83 HIS A N 1
ATOM 664 C CA . HIS A 1 83 ? 10.668 -8.898 5.222 1.00 88.25 83 HIS A CA 1
ATOM 665 C C . HIS A 1 83 ? 10.016 -7.509 5.341 1.00 88.25 83 HIS A C 1
ATOM 667 O O . HIS A 1 83 ? 9.291 -7.255 6.300 1.00 88.25 83 HIS A O 1
ATOM 673 N N . LEU A 1 84 ? 10.212 -6.630 4.352 1.00 88.81 84 LEU A N 1
ATOM 674 C CA . LEU A 1 84 ? 9.575 -5.309 4.309 1.00 88.81 84 LEU A CA 1
ATOM 675 C C . LEU A 1 84 ? 8.048 -5.411 4.218 1.00 88.81 84 LEU A C 1
ATOM 677 O O . LEU A 1 84 ? 7.352 -4.643 4.878 1.00 88.81 84 LEU A O 1
ATOM 681 N N . TYR A 1 85 ? 7.530 -6.375 3.451 1.00 89.44 85 TYR A N 1
ATOM 682 C CA . TYR A 1 85 ? 6.094 -6.630 3.365 1.00 89.44 85 TYR A CA 1
ATOM 683 C C . TYR A 1 85 ? 5.508 -7.092 4.699 1.00 89.44 85 TYR A C 1
ATOM 685 O O . TYR A 1 85 ? 4.478 -6.576 5.119 1.00 89.44 85 TYR A O 1
ATOM 693 N N . GLY A 1 86 ? 6.176 -8.020 5.392 1.00 89.88 86 GLY A N 1
ATOM 694 C CA . GLY A 1 86 ? 5.761 -8.468 6.722 1.00 89.88 86 GLY A CA 1
ATOM 695 C C . GLY A 1 86 ? 5.647 -7.299 7.700 1.00 89.88 86 GLY A C 1
A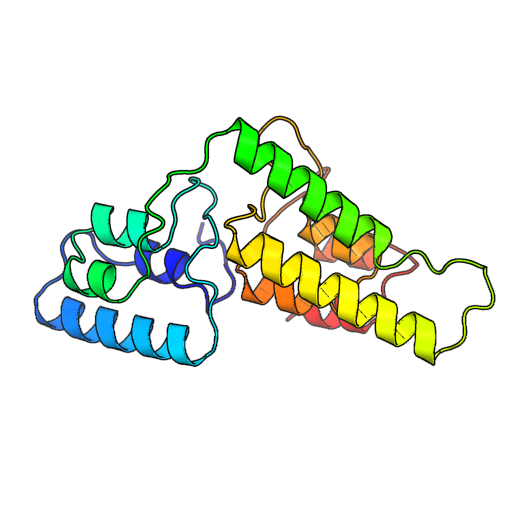TOM 696 O O . GLY A 1 86 ? 4.603 -7.120 8.319 1.00 89.88 86 GLY A O 1
ATOM 697 N N . ARG A 1 87 ? 6.660 -6.424 7.735 1.00 91.25 87 ARG A N 1
ATOM 698 C CA . ARG A 1 87 ? 6.634 -5.202 8.556 1.00 91.25 87 ARG A CA 1
ATOM 699 C C . ARG A 1 87 ? 5.505 -4.248 8.166 1.00 91.25 87 ARG A C 1
ATOM 701 O O . ARG A 1 87 ? 4.880 -3.656 9.037 1.00 91.25 87 ARG A O 1
ATOM 708 N N . LEU A 1 88 ? 5.235 -4.090 6.870 1.00 90.69 88 LEU A N 1
ATOM 709 C CA . LEU A 1 88 ? 4.133 -3.254 6.390 1.00 90.69 88 LEU A CA 1
ATOM 710 C C . LEU A 1 88 ? 2.775 -3.799 6.860 1.00 90.69 88 LEU A C 1
ATOM 712 O O . LEU A 1 88 ? 1.948 -3.039 7.356 1.00 90.69 88 LEU A O 1
ATOM 716 N N . VAL A 1 89 ? 2.566 -5.113 6.749 1.00 90.44 89 VAL A N 1
ATOM 717 C CA . VAL A 1 89 ? 1.359 -5.797 7.236 1.00 90.44 89 VAL A CA 1
ATOM 718 C C . VAL A 1 89 ? 1.210 -5.642 8.751 1.00 90.44 89 VAL A C 1
ATOM 720 O O . VAL A 1 89 ? 0.110 -5.353 9.220 1.00 90.44 89 VAL A O 1
ATOM 723 N N . GLU A 1 90 ? 2.291 -5.793 9.517 1.00 89.56 90 GLU A N 1
ATOM 724 C CA . GLU A 1 90 ? 2.293 -5.622 10.976 1.00 89.56 90 GLU A CA 1
ATOM 725 C C . GLU A 1 90 ? 1.909 -4.196 11.393 1.00 89.56 90 GLU A C 1
ATOM 727 O O . GLU A 1 90 ? 1.048 -4.022 12.256 1.00 89.56 90 GLU A O 1
ATOM 732 N N . GLU A 1 91 ? 2.494 -3.174 10.761 1.00 89.94 91 GLU A N 1
ATOM 733 C CA . GLU A 1 91 ? 2.203 -1.773 11.089 1.00 89.94 91 GLU A CA 1
ATOM 734 C C . GLU A 1 91 ? 0.760 -1.387 10.730 1.00 89.94 91 GLU A C 1
ATOM 736 O O . GLU A 1 91 ? 0.112 -0.686 11.506 1.00 89.94 91 GLU A O 1
ATOM 741 N N . VAL A 1 92 ? 0.220 -1.878 9.606 1.00 88.69 92 VAL A N 1
ATOM 742 C CA . VAL A 1 92 ? -1.188 -1.646 9.229 1.00 88.69 92 VAL A CA 1
ATOM 743 C C . VAL A 1 92 ? -2.142 -2.412 10.149 1.00 88.69 92 VAL A C 1
ATOM 745 O O . VAL A 1 92 ? -3.149 -1.855 10.573 1.00 88.69 92 VAL A O 1
ATOM 748 N N . SER A 1 93 ? -1.810 -3.651 10.527 1.00 86.69 93 SER A N 1
ATOM 749 C CA . SER A 1 93 ? -2.634 -4.449 11.451 1.00 86.69 93 SER A CA 1
ATOM 750 C C . SER A 1 93 ? -2.733 -3.798 12.833 1.00 86.69 93 SER A C 1
ATOM 752 O O . SER A 1 93 ? -3.791 -3.812 13.456 1.00 86.69 93 SER A O 1
ATOM 754 N N . CYS A 1 94 ? -1.631 -3.219 13.321 1.00 75.25 94 CYS A N 1
ATOM 755 C CA . CYS A 1 94 ? -1.571 -2.581 14.636 1.00 75.25 94 CYS A CA 1
ATOM 756 C C . CYS A 1 94 ? -2.164 -1.163 14.664 1.00 75.25 94 CYS A C 1
ATOM 758 O O . CYS A 1 94 ? -2.446 -0.656 15.750 1.00 75.25 94 CYS A O 1
ATOM 760 N N . ALA A 1 95 ? -2.336 -0.508 13.509 1.00 71.25 95 ALA A N 1
ATOM 761 C CA . ALA A 1 95 ? -2.725 0.902 13.432 1.00 71.25 95 ALA A CA 1
ATOM 762 C C . ALA A 1 95 ? -4.150 1.190 13.938 1.00 71.25 95 ALA A C 1
ATOM 764 O O . ALA A 1 95 ? -4.410 2.306 14.380 1.00 71.25 95 ALA A O 1
ATOM 765 N N . GLU A 1 96 ? -5.049 0.202 13.924 1.00 63.91 96 GLU A N 1
ATOM 766 C CA . GLU A 1 96 ? -6.448 0.372 14.354 1.00 63.91 96 GLU A CA 1
ATOM 767 C C . GLU A 1 96 ? -6.941 -0.652 15.369 1.00 63.91 96 GLU A C 1
ATOM 769 O O . GLU A 1 96 ? -8.142 -0.872 15.544 1.00 63.91 96 GLU A O 1
ATOM 774 N N . LEU A 1 97 ? -6.032 -1.208 16.165 1.00 55.72 97 LEU A N 1
ATOM 775 C CA . LEU A 1 97 ? -6.487 -1.706 17.452 1.00 55.72 97 LEU A CA 1
ATOM 776 C C . LEU A 1 97 ? -6.973 -0.490 18.251 1.00 55.72 97 LEU A C 1
ATOM 778 O O . LEU A 1 97 ? -6.172 0.228 18.853 1.00 55.72 97 LEU A O 1
ATOM 782 N N . LYS A 1 98 ? -8.300 -0.275 18.262 1.00 54.75 98 LYS A N 1
ATOM 783 C CA . LYS A 1 98 ? -9.027 0.329 19.384 1.00 54.75 98 LYS A CA 1
ATOM 784 C C . LYS A 1 98 ? -8.635 -0.488 20.603 1.00 54.75 98 LYS A C 1
ATOM 786 O O . LYS A 1 98 ? -9.320 -1.428 21.000 1.00 54.75 98 LYS A O 1
ATOM 791 N N . THR A 1 99 ? -7.465 -0.208 21.158 1.00 49.44 99 THR A N 1
ATOM 792 C CA . THR A 1 99 ? -7.083 -0.745 22.443 1.00 49.44 99 THR A CA 1
ATOM 793 C C . THR A 1 99 ? -8.187 -0.278 23.367 1.00 49.44 99 THR A C 1
ATOM 795 O O . THR A 1 99 ? -8.342 0.922 23.561 1.00 49.44 99 THR A O 1
ATOM 798 N N . ALA A 1 100 ? -8.949 -1.210 23.937 1.00 47.16 100 ALA A N 1
ATOM 799 C CA . ALA A 1 100 ? -9.931 -0.963 24.995 1.00 47.16 100 ALA A CA 1
ATOM 800 C C . ALA A 1 100 ? -9.291 -0.388 26.285 1.00 47.16 100 ALA A C 1
ATOM 802 O O . ALA A 1 100 ? -9.876 -0.413 27.363 1.00 47.16 100 ALA A O 1
ATOM 803 N N . VAL A 1 101 ? -8.058 0.100 26.172 1.00 58.41 101 VAL A N 1
ATOM 804 C CA . VAL A 1 101 ? -7.313 0.865 27.147 1.00 58.41 101 VAL A CA 1
ATOM 805 C C . VAL A 1 101 ? -7.746 2.313 26.952 1.00 58.41 101 VAL A C 1
ATOM 807 O O . VAL A 1 101 ? -7.721 2.813 25.830 1.00 58.41 101 VAL A O 1
ATOM 810 N N . MET A 1 102 ? -8.150 2.966 28.039 1.00 58.88 102 MET A N 1
ATOM 811 C CA . MET A 1 102 ? -8.453 4.399 28.126 1.00 58.88 102 MET A CA 1
ATOM 812 C C . MET A 1 102 ? -7.201 5.234 27.810 1.00 58.88 102 MET A C 1
ATOM 814 O O . MET A 1 102 ? -6.613 5.855 28.689 1.00 58.88 102 MET A O 1
ATOM 818 N N . ILE A 1 103 ? -6.733 5.183 26.569 1.00 63.09 103 ILE A N 1
ATOM 819 C CA . ILE A 1 103 ? -5.635 6.002 26.088 1.00 63.09 103 ILE A CA 1
ATOM 820 C C . ILE A 1 103 ? -6.249 7.341 25.683 1.00 63.09 103 ILE A C 1
ATOM 822 O O . ILE A 1 103 ? -7.239 7.369 24.956 1.00 63.09 103 ILE A O 1
ATOM 826 N N . GLY A 1 104 ? -5.709 8.447 26.196 1.00 73.12 104 GLY A N 1
ATOM 827 C CA . GLY A 1 104 ? -6.232 9.776 25.886 1.00 73.12 104 GLY A CA 1
ATOM 828 C C . GLY A 1 104 ? -6.178 10.076 24.384 1.00 73.12 104 GLY A C 1
ATOM 829 O O . GLY A 1 104 ? -5.274 9.612 23.687 1.00 73.12 104 GLY A O 1
ATOM 830 N N . GLU A 1 105 ? -7.105 10.905 23.892 1.00 75.44 105 GLU A N 1
ATOM 831 C CA . GLU A 1 105 ? -7.226 11.275 22.467 1.00 75.44 105 GLU A CA 1
ATOM 832 C C . GLU A 1 105 ? -5.895 11.755 21.856 1.00 75.44 105 GLU A C 1
ATOM 834 O O . GLU A 1 105 ? -5.576 11.461 20.704 1.00 75.44 105 GLU A O 1
ATOM 839 N N . LYS A 1 106 ? -5.065 12.442 22.654 1.00 79.75 106 LYS A N 1
ATOM 840 C CA . LYS A 1 106 ? -3.733 12.911 22.249 1.00 79.75 106 LYS A CA 1
ATOM 841 C C . LYS A 1 106 ? -2.758 11.766 21.947 1.00 79.75 106 LYS A C 1
ATOM 843 O O . LYS A 1 106 ? -2.066 11.803 20.934 1.00 79.75 106 LYS A O 1
ATOM 848 N N . GLU A 1 107 ? -2.698 10.756 22.808 1.00 80.44 107 GLU A N 1
ATOM 849 C CA . GLU A 1 107 ? -1.797 9.608 22.641 1.00 80.44 107 GLU A CA 1
ATOM 850 C C . GLU A 1 107 ? -2.250 8.702 21.488 1.00 80.44 107 GLU A C 1
ATOM 852 O O . GLU A 1 107 ? -1.426 8.095 20.801 1.00 80.44 107 GLU A O 1
ATOM 857 N N . GLU A 1 108 ? -3.560 8.618 21.242 1.00 79.00 108 GLU A N 1
ATOM 858 C CA . GLU A 1 108 ? -4.100 7.943 20.062 1.00 79.00 108 GLU A CA 1
ATOM 859 C C . GLU A 1 108 ? -3.707 8.666 18.769 1.00 79.00 108 GLU A C 1
ATOM 861 O O . GLU A 1 108 ? -3.208 8.032 17.836 1.00 79.00 108 GLU A O 1
ATOM 866 N N . TYR A 1 109 ? -3.852 9.993 18.733 1.00 81.81 109 TYR A N 1
ATOM 867 C CA . TYR A 1 109 ? -3.425 10.811 17.599 1.00 81.81 109 TYR A CA 1
ATOM 868 C C . TYR A 1 109 ? -1.920 10.669 17.317 1.00 81.81 109 TYR A C 1
ATOM 870 O O . TYR A 1 109 ? -1.516 10.434 16.178 1.00 81.81 109 TYR A O 1
ATOM 878 N N . GLU A 1 110 ? -1.075 10.737 18.349 1.00 84.44 110 GLU A N 1
ATOM 879 C CA . GLU A 1 110 ? 0.376 10.555 18.209 1.00 84.44 110 GLU A CA 1
ATOM 880 C C . GLU A 1 110 ? 0.740 9.159 17.677 1.00 84.44 110 GLU A C 1
ATOM 882 O O . GLU A 1 110 ? 1.613 9.043 16.808 1.00 84.44 110 GLU A O 1
ATOM 887 N N . ARG A 1 111 ? 0.034 8.103 18.115 1.00 83.69 111 ARG A N 1
ATOM 888 C CA . ARG A 1 111 ? 0.194 6.745 17.566 1.00 83.69 111 ARG A CA 1
ATOM 889 C C . ARG A 1 111 ? -0.145 6.678 16.081 1.00 83.69 111 ARG A C 1
ATOM 891 O O . ARG A 1 111 ? 0.646 6.124 15.321 1.00 83.69 111 ARG A O 1
ATOM 898 N N . ARG A 1 112 ? -1.262 7.272 15.652 1.00 82.69 112 ARG A N 1
ATOM 899 C CA . ARG A 1 112 ? -1.662 7.303 14.231 1.00 82.69 112 ARG A CA 1
ATOM 900 C C . ARG A 1 112 ? -0.612 8.002 13.368 1.00 82.69 112 ARG A C 1
ATOM 902 O O . ARG A 1 112 ? -0.199 7.469 12.338 1.00 82.69 112 ARG A O 1
ATOM 909 N N . ILE A 1 113 ? -0.105 9.150 13.825 1.00 85.62 113 ILE A N 1
ATOM 910 C CA . ILE A 1 113 ? 0.973 9.884 13.142 1.00 85.62 113 ILE A CA 1
ATOM 911 C C . ILE A 1 113 ? 2.264 9.057 13.078 1.00 85.62 113 ILE A C 1
ATOM 913 O O . ILE A 1 113 ? 2.962 9.076 12.060 1.00 85.62 113 ILE A O 1
ATOM 917 N N . LEU A 1 114 ? 2.599 8.312 14.134 1.00 88.50 114 LEU A N 1
ATOM 918 C CA . LEU A 1 114 ? 3.760 7.425 14.134 1.00 88.50 114 LEU A CA 1
ATOM 919 C C . LEU A 1 114 ? 3.600 6.280 13.121 1.00 88.50 114 LEU A C 1
ATOM 921 O O . LEU A 1 114 ? 4.526 6.032 12.347 1.00 88.50 114 LEU A O 1
ATOM 925 N N . SER A 1 115 ? 2.436 5.628 13.082 1.00 88.50 115 SER A N 1
ATOM 926 C CA . SER A 1 115 ? 2.129 4.577 12.103 1.00 88.50 115 SER A CA 1
ATOM 927 C C . SER A 1 115 ? 2.214 5.103 10.670 1.00 88.50 115 SER A C 1
ATOM 929 O O . SER A 1 115 ? 2.883 4.493 9.837 1.00 88.50 115 SER A O 1
ATOM 931 N N . LEU A 1 116 ? 1.648 6.284 10.392 1.00 89.38 116 LEU A N 1
ATOM 932 C CA . LEU A 1 116 ? 1.769 6.958 9.093 1.00 89.38 116 LEU A CA 1
ATOM 933 C C . LEU A 1 116 ? 3.230 7.161 8.683 1.00 89.38 116 LEU A C 1
ATOM 935 O O . LEU A 1 116 ? 3.615 6.819 7.564 1.00 89.38 116 LEU A O 1
ATOM 939 N N . LYS A 1 117 ? 4.068 7.676 9.591 1.00 90.44 117 LYS A N 1
ATOM 940 C CA . LYS A 1 117 ? 5.497 7.897 9.323 1.00 90.44 117 LYS A CA 1
ATOM 941 C C . LYS A 1 117 ? 6.226 6.594 9.011 1.00 90.44 117 LYS A C 1
ATOM 943 O O . LYS A 1 117 ? 6.987 6.545 8.047 1.00 90.44 117 LYS A O 1
ATOM 948 N N . LYS A 1 118 ? 5.986 5.539 9.791 1.00 91.19 118 LYS A N 1
ATOM 949 C CA . LYS A 1 118 ? 6.617 4.231 9.579 1.00 91.19 118 LYS A CA 1
ATOM 950 C C . LYS A 1 118 ? 6.189 3.590 8.261 1.00 91.19 118 LYS A C 1
ATOM 952 O O . LYS A 1 118 ? 7.047 3.131 7.514 1.00 91.19 118 LYS A O 1
ATOM 957 N N . VAL A 1 119 ? 4.892 3.601 7.947 1.00 90.94 119 VAL A N 1
ATOM 958 C CA . VAL A 1 119 ? 4.373 3.089 6.669 1.00 90.94 119 VAL A CA 1
ATOM 959 C C . VAL A 1 119 ? 4.975 3.874 5.507 1.00 90.94 119 VAL A C 1
ATOM 961 O O . VAL A 1 119 ? 5.497 3.274 4.574 1.00 90.94 119 VAL A O 1
ATOM 964 N N . THR A 1 120 ? 5.020 5.204 5.603 1.00 88.31 120 THR A N 1
ATOM 965 C CA . THR A 1 120 ? 5.668 6.059 4.595 1.00 88.31 120 THR A CA 1
ATOM 966 C C . THR A 1 120 ? 7.142 5.685 4.409 1.00 88.31 120 THR A C 1
ATOM 968 O O . THR A 1 120 ? 7.598 5.536 3.280 1.00 88.31 120 THR A O 1
ATOM 971 N N . GLN A 1 121 ? 7.896 5.467 5.492 1.00 88.44 121 GLN A N 1
ATOM 972 C CA . GLN A 1 121 ? 9.297 5.031 5.418 1.00 88.44 121 GLN A CA 1
ATOM 973 C C . GLN A 1 121 ? 9.457 3.657 4.762 1.00 88.44 121 GLN A C 1
ATOM 975 O O . GLN A 1 121 ? 10.359 3.477 3.945 1.00 88.44 121 GLN A O 1
ATOM 980 N N . LEU A 1 122 ? 8.577 2.703 5.074 1.00 88.88 122 LEU A N 1
ATOM 981 C CA . LEU A 1 122 ? 8.585 1.381 4.448 1.00 88.88 122 LEU A CA 1
ATOM 982 C C . LEU A 1 122 ? 8.328 1.497 2.941 1.00 88.88 122 LEU A C 1
ATOM 984 O O . LEU A 1 122 ? 9.085 0.937 2.150 1.00 88.88 122 LEU A O 1
ATOM 988 N N . LEU A 1 123 ? 7.333 2.283 2.531 1.00 85.44 123 LEU A N 1
ATOM 989 C CA . LEU A 1 123 ? 7.030 2.523 1.118 1.00 85.44 123 LEU A CA 1
ATOM 990 C C . LEU A 1 123 ? 8.190 3.219 0.394 1.00 85.44 123 LEU A C 1
ATOM 992 O O . LEU A 1 123 ? 8.582 2.793 -0.690 1.00 85.44 123 LEU A O 1
ATOM 996 N N . MET A 1 124 ? 8.808 4.226 1.020 1.00 80.75 124 MET A N 1
ATOM 997 C CA . MET A 1 124 ? 10.006 4.888 0.487 1.00 80.75 124 MET A CA 1
ATOM 998 C C . MET A 1 124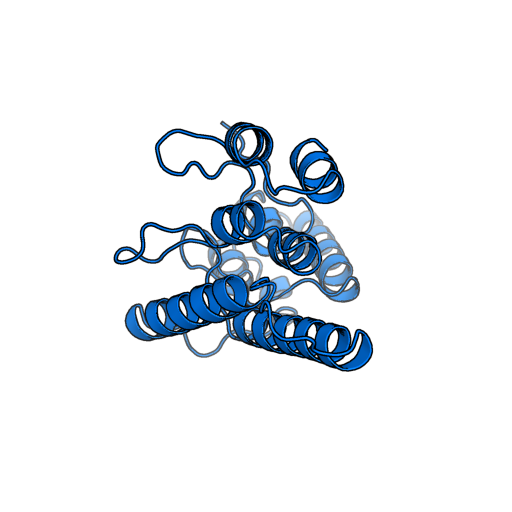 ? 11.207 3.943 0.365 1.00 80.75 124 MET A C 1
ATOM 1000 O O . MET A 1 124 ? 12.041 4.157 -0.509 1.00 80.75 124 MET A O 1
ATOM 1004 N N . SER A 1 125 ? 11.289 2.909 1.211 1.00 81.38 125 SER A N 1
ATOM 1005 C CA . SER A 1 125 ? 12.323 1.865 1.148 1.00 81.38 125 SER A CA 1
ATOM 1006 C C . SER A 1 125 ? 12.056 0.783 0.094 1.00 81.38 125 SER A C 1
ATOM 1008 O O . SER A 1 125 ? 12.847 -0.149 -0.030 1.00 81.38 125 SER A O 1
ATOM 1010 N N . GLY A 1 126 ? 10.945 0.879 -0.644 1.00 78.38 126 GLY A N 1
ATOM 1011 C CA . GLY A 1 126 ? 10.553 -0.098 -1.658 1.00 78.38 126 GLY A CA 1
ATOM 1012 C C . GLY A 1 126 ? 9.757 -1.283 -1.105 1.00 78.38 126 GLY A C 1
ATOM 1013 O O . GLY A 1 126 ? 9.751 -2.357 -1.713 1.00 78.38 126 GLY A O 1
ATOM 1014 N N . ALA A 1 127 ? 9.084 -1.123 0.043 1.00 84.88 127 ALA A N 1
ATOM 1015 C CA . ALA A 1 127 ? 8.141 -2.130 0.520 1.00 84.88 127 ALA A CA 1
ATOM 1016 C C . ALA A 1 127 ? 7.041 -2.346 -0.534 1.00 84.88 127 ALA A C 1
ATOM 1018 O O . ALA A 1 127 ? 6.449 -1.376 -1.018 1.00 84.88 127 ALA A O 1
ATOM 1019 N N . PRO A 1 128 ? 6.760 -3.600 -0.917 1.00 83.06 128 PRO A N 1
ATOM 1020 C CA . PRO A 1 128 ? 5.752 -3.857 -1.927 1.00 83.06 128 PRO A CA 1
ATOM 1021 C C . PRO A 1 128 ? 4.340 -3.665 -1.370 1.00 83.06 128 PRO A C 1
ATOM 1023 O O . PRO A 1 128 ? 4.093 -3.868 -0.186 1.00 83.06 128 PRO A O 1
ATOM 1026 N N . LEU A 1 129 ? 3.403 -3.296 -2.242 1.00 83.94 129 LEU A N 1
ATOM 1027 C CA . LEU A 1 129 ? 1.985 -3.138 -1.890 1.00 83.94 129 LEU A CA 1
ATOM 1028 C C . LEU A 1 129 ? 1.176 -4.427 -2.081 1.00 83.94 129 LEU A C 1
ATOM 1030 O O . LEU A 1 129 ? 0.083 -4.567 -1.533 1.00 83.94 129 LEU A O 1
ATOM 1034 N N . GLU A 1 130 ? 1.725 -5.374 -2.839 1.00 84.12 130 GLU A N 1
ATOM 1035 C CA . GLU A 1 130 ? 1.154 -6.697 -3.071 1.00 84.12 130 GLU A CA 1
ATOM 1036 C C . GLU A 1 130 ? 1.994 -7.774 -2.376 1.00 84.12 130 GLU A C 1
ATOM 1038 O O . GLU A 1 130 ? 3.221 -7.639 -2.274 1.00 84.12 130 GLU A O 1
ATOM 1043 N N . PRO A 1 131 ? 1.358 -8.858 -1.907 1.00 83.62 131 PRO A N 1
ATOM 1044 C CA . PRO A 1 131 ? 2.056 -9.888 -1.167 1.00 83.62 131 PRO A CA 1
ATOM 1045 C C . PRO A 1 131 ? 3.088 -10.610 -2.047 1.00 83.62 131 PRO A C 1
ATOM 1047 O O . PRO A 1 131 ? 2.738 -11.168 -3.091 1.00 83.62 131 PRO A O 1
ATOM 1050 N N . PRO A 1 132 ? 4.370 -10.675 -1.636 1.00 78.44 132 PRO A N 1
ATOM 1051 C CA . PRO A 1 132 ? 5.305 -11.611 -2.242 1.00 78.44 132 PRO A CA 1
ATOM 1052 C C . PRO A 1 132 ? 4.851 -13.027 -1.883 1.00 78.44 132 PRO A C 1
ATOM 1054 O O . PRO A 1 132 ? 4.275 -13.216 -0.816 1.00 78.44 132 PRO A O 1
ATOM 1057 N N . GLY A 1 133 ? 5.109 -14.008 -2.760 1.00 67.62 133 GLY A N 1
ATOM 1058 C CA . GLY A 1 133 ? 4.505 -15.357 -2.782 1.00 67.62 133 GLY A CA 1
ATOM 1059 C C . GLY A 1 133 ? 4.653 -16.285 -1.556 1.00 67.62 133 GLY A C 1
ATOM 1060 O O . GLY A 1 133 ? 4.725 -17.494 -1.740 1.00 67.62 133 GLY A O 1
ATOM 1061 N N . GLY A 1 134 ? 4.741 -15.751 -0.337 1.00 66.25 134 GLY A N 1
ATOM 1062 C CA . GLY A 1 134 ? 4.474 -16.403 0.947 1.00 66.25 134 GLY A CA 1
ATOM 1063 C C . GLY A 1 134 ? 3.397 -15.704 1.802 1.00 66.25 134 GLY A C 1
ATOM 1064 O O . GLY A 1 134 ? 3.043 -16.234 2.848 1.00 66.25 134 GLY A O 1
ATOM 1065 N N . HIS A 1 135 ? 2.851 -14.557 1.381 1.00 73.00 135 HIS A N 1
ATOM 1066 C CA . HIS A 1 135 ? 1.712 -13.906 2.040 1.00 73.00 135 HIS A CA 1
ATOM 1067 C C . HIS A 1 135 ? 0.447 -14.027 1.177 1.00 73.00 135 HIS A C 1
ATOM 1069 O O . HIS A 1 135 ? 0.518 -13.997 -0.047 1.00 73.00 135 HIS A O 1
ATOM 1075 N N . SER A 1 136 ? -0.718 -14.163 1.810 1.00 79.25 136 SER A N 1
ATOM 1076 C CA . SER A 1 136 ? -2.032 -14.179 1.138 1.00 79.25 136 SER A CA 1
ATOM 1077 C C . SER A 1 136 ? -2.860 -12.922 1.408 1.00 79.25 136 SER A C 1
ATOM 1079 O O . SER A 1 136 ? -3.865 -12.680 0.744 1.00 79.25 136 SER A O 1
ATOM 1081 N N . VAL A 1 137 ? -2.444 -12.124 2.391 1.00 83.44 137 VAL A N 1
ATOM 1082 C CA . VAL A 1 137 ? -3.137 -10.909 2.814 1.00 83.44 137 VAL A CA 1
ATOM 1083 C C . VAL A 1 137 ? -2.639 -9.747 1.978 1.00 83.44 137 VAL A C 1
ATOM 1085 O O . VAL A 1 137 ? -1.435 -9.507 1.934 1.00 83.44 137 VAL A O 1
ATOM 1088 N N . PHE A 1 138 ? -3.556 -9.011 1.356 1.00 88.06 138 PHE A N 1
ATOM 1089 C CA . PHE A 1 138 ? -3.271 -7.750 0.678 1.00 88.06 138 PHE A CA 1
ATOM 1090 C C . PHE A 1 138 ? -3.353 -6.595 1.678 1.00 88.06 138 PHE A C 1
ATOM 1092 O O . PHE A 1 138 ? -4.366 -6.443 2.360 1.00 88.06 138 PHE A O 1
ATOM 1099 N N . VAL A 1 139 ? -2.322 -5.748 1.732 1.00 89.38 139 VAL A N 1
ATOM 1100 C CA . VAL A 1 139 ? -2.256 -4.614 2.676 1.00 89.38 139 VAL A CA 1
ATOM 1101 C C . VAL A 1 139 ? -3.456 -3.672 2.531 1.00 89.38 139 VAL A C 1
ATOM 1103 O O . VAL A 1 139 ? -3.991 -3.197 3.528 1.00 89.38 139 VAL A O 1
ATOM 1106 N N . LEU A 1 140 ? -3.936 -3.454 1.302 1.00 88.62 140 LEU A N 1
ATOM 1107 C CA . LEU A 1 140 ? -5.107 -2.609 1.056 1.00 88.62 140 LEU A CA 1
ATOM 1108 C C . LEU A 1 140 ? -6.407 -3.221 1.607 1.00 88.62 140 LEU A C 1
ATOM 1110 O O . LEU A 1 140 ? -7.242 -2.502 2.143 1.00 88.62 140 LEU A O 1
ATOM 1114 N N . HIS A 1 141 ? -6.568 -4.545 1.518 1.00 88.56 141 HIS A N 1
ATOM 1115 C CA . HIS A 1 141 ? -7.718 -5.234 2.115 1.00 88.56 141 HIS A CA 1
ATOM 1116 C C . HIS A 1 141 ? -7.660 -5.167 3.635 1.00 88.56 141 HIS A C 1
ATOM 1118 O O . HIS A 1 141 ? -8.672 -4.898 4.275 1.00 88.56 141 HIS A O 1
ATOM 1124 N N . LEU A 1 142 ? -6.465 -5.380 4.190 1.00 88.50 142 LEU A N 1
ATOM 1125 C CA . LEU A 1 142 ? -6.231 -5.289 5.619 1.00 88.50 142 LEU A CA 1
ATOM 1126 C C . LEU A 1 142 ? -6.638 -3.909 6.136 1.00 88.50 142 LEU A C 1
ATOM 1128 O O . LEU A 1 142 ? -7.489 -3.856 7.011 1.00 88.50 142 LEU A O 1
ATOM 1132 N N . ALA A 1 143 ? -6.143 -2.829 5.520 1.00 89.06 143 ALA A N 1
ATOM 1133 C CA . ALA A 1 143 ? -6.483 -1.455 5.891 1.00 89.06 143 ALA A CA 1
ATOM 1134 C C . ALA A 1 143 ? -7.997 -1.174 5.871 1.00 89.06 143 ALA A C 1
ATOM 1136 O O . ALA A 1 143 ? -8.480 -0.412 6.700 1.00 89.06 143 ALA A O 1
ATOM 1137 N N . ILE A 1 144 ? -8.759 -1.800 4.966 1.00 87.25 144 ILE A N 1
ATOM 1138 C CA . ILE A 1 144 ? -10.229 -1.718 4.969 1.00 87.25 144 ILE A CA 1
ATOM 1139 C C . ILE A 1 144 ? -10.809 -2.475 6.163 1.00 87.25 144 ILE A C 1
ATOM 1141 O O . ILE A 1 144 ? -11.607 -1.919 6.905 1.00 87.25 144 ILE A O 1
ATOM 1145 N N . THR A 1 145 ? -10.420 -3.735 6.361 1.00 85.31 145 THR A N 1
ATOM 1146 C CA . THR A 1 145 ? -10.984 -4.586 7.426 1.00 85.31 145 THR A CA 1
ATOM 1147 C C . THR A 1 145 ? -10.603 -4.134 8.829 1.00 85.31 145 THR A C 1
ATOM 1149 O O . THR A 1 145 ? -11.369 -4.339 9.763 1.00 85.31 145 THR A O 1
ATOM 1152 N N . THR A 1 146 ? -9.441 -3.501 8.973 1.00 83.69 146 THR A N 1
ATOM 1153 C CA . THR A 1 146 ? -9.001 -2.848 10.202 1.00 83.69 146 THR A CA 1
ATOM 1154 C C . THR A 1 146 ? -9.420 -1.390 10.232 1.00 83.69 146 THR A C 1
ATOM 1156 O O . THR A 1 146 ? -8.943 -0.678 11.084 1.00 83.69 146 THR A O 1
ATOM 1159 N N . ASN A 1 147 ? -10.249 -0.929 9.296 1.00 83.31 147 ASN A N 1
ATOM 1160 C CA . ASN A 1 147 ? -10.806 0.414 9.232 1.00 83.31 147 ASN A CA 1
ATOM 1161 C C . ASN A 1 147 ? -9.790 1.589 9.215 1.00 83.31 147 ASN A C 1
ATOM 1163 O O . ASN A 1 147 ? -10.205 2.729 9.345 1.00 83.31 147 ASN A O 1
ATOM 1167 N N . CYS A 1 148 ? -8.504 1.364 8.907 1.00 84.94 148 CYS A N 1
ATOM 1168 C CA . CYS A 1 148 ? -7.431 2.372 8.891 1.00 84.94 148 CYS A CA 1
ATOM 1169 C C . CYS A 1 148 ? -7.647 3.533 7.895 1.00 84.94 148 CYS A C 1
ATOM 1171 O O . CYS A 1 148 ? -7.014 3.582 6.831 1.00 84.94 148 CYS A O 1
ATOM 1173 N N . THR A 1 149 ? -8.476 4.515 8.258 1.00 84.19 149 THR A N 1
ATOM 1174 C CA . THR A 1 149 ? -8.872 5.640 7.389 1.00 84.19 149 THR A CA 1
ATOM 1175 C C . THR A 1 149 ? -7.696 6.505 6.966 1.00 84.19 149 THR A C 1
ATOM 1177 O O . THR A 1 149 ? -7.675 7.000 5.845 1.00 84.19 149 THR A O 1
ATOM 1180 N N . ASP A 1 150 ? -6.704 6.667 7.840 1.00 85.19 150 ASP A N 1
ATOM 1181 C CA . ASP A 1 150 ? -5.572 7.565 7.604 1.00 85.19 150 ASP A CA 1
ATOM 1182 C C . ASP A 1 150 ? -4.528 6.936 6.665 1.00 85.19 150 ASP A C 1
ATOM 1184 O O . ASP A 1 150 ? -3.886 7.622 5.870 1.00 85.19 150 ASP A O 1
ATOM 1188 N N . LEU A 1 151 ? -4.375 5.608 6.724 1.00 87.94 151 LEU A N 1
ATOM 1189 C CA . LEU A 1 151 ? -3.417 4.862 5.903 1.00 87.94 151 LEU A CA 1
ATOM 1190 C C . LEU A 1 151 ? -3.971 4.535 4.514 1.00 87.94 151 LEU A C 1
ATOM 1192 O O . LEU A 1 151 ? -3.195 4.371 3.573 1.00 87.94 151 LEU A O 1
ATOM 1196 N N . LEU A 1 152 ? -5.295 4.463 4.356 1.00 87.12 152 LEU A N 1
ATOM 1197 C CA . LEU A 1 152 ? -5.924 4.109 3.084 1.00 87.12 152 LEU A CA 1
ATOM 1198 C C . LEU A 1 152 ? -5.547 5.084 1.941 1.00 87.12 152 LEU A C 1
ATOM 1200 O O . LEU A 1 152 ? -5.074 4.607 0.907 1.00 87.12 152 LEU A O 1
ATOM 1204 N N . PRO A 1 153 ? -5.639 6.425 2.099 1.00 84.88 153 PRO A N 1
ATOM 1205 C CA . PRO A 1 153 ? -5.215 7.374 1.067 1.00 84.88 153 PRO A CA 1
ATOM 1206 C C . PRO A 1 153 ? -3.722 7.279 0.747 1.00 84.88 153 PRO A C 1
ATOM 1208 O O . PRO A 1 153 ? -3.333 7.450 -0.406 1.00 84.88 153 PRO A O 1
ATOM 1211 N N . LEU A 1 154 ? -2.887 6.983 1.748 1.00 85.69 154 LEU A N 1
ATOM 1212 C CA . LEU A 1 154 ? -1.444 6.813 1.577 1.00 85.69 154 LEU A CA 1
ATOM 1213 C C . LEU A 1 154 ? -1.117 5.575 0.729 1.00 85.69 154 LEU A C 1
ATOM 1215 O O . LEU A 1 154 ? -0.294 5.639 -0.178 1.00 85.69 154 LEU A O 1
ATOM 1219 N N . LEU A 1 155 ? -1.775 4.446 0.992 1.00 86.81 155 LEU A N 1
ATOM 1220 C CA . LEU A 1 155 ? -1.581 3.221 0.213 1.00 86.81 155 LEU A CA 1
ATOM 1221 C C . LEU A 1 155 ? -2.076 3.394 -1.229 1.00 86.81 155 LEU A C 1
ATOM 1223 O O . LEU A 1 155 ? -1.427 2.937 -2.170 1.00 86.81 155 LEU A O 1
ATOM 1227 N N . LEU A 1 156 ? -3.202 4.085 -1.418 1.00 83.44 156 LEU A N 1
ATOM 1228 C CA . LEU A 1 156 ? -3.742 4.387 -2.744 1.00 83.44 156 LEU A CA 1
ATOM 1229 C C . LEU A 1 156 ? -2.849 5.354 -3.527 1.00 83.44 156 LEU A C 1
ATOM 1231 O O . LEU A 1 156 ? -2.599 5.119 -4.709 1.00 83.44 156 LEU A O 1
ATOM 1235 N N . SER A 1 157 ? -2.320 6.397 -2.881 1.00 79.12 157 SER A N 1
ATOM 1236 C CA . SER A 1 157 ? -1.376 7.330 -3.513 1.00 79.12 157 SER A CA 1
ATOM 1237 C C . SER A 1 157 ? -0.033 6.670 -3.829 1.00 79.12 157 SER A C 1
ATOM 1239 O O . SER A 1 157 ? 0.587 6.991 -4.842 1.00 79.12 157 SER A O 1
ATOM 1241 N N . ALA A 1 158 ? 0.367 5.672 -3.039 1.00 77.44 158 ALA A N 1
ATOM 1242 C CA . ALA A 1 158 ? 1.487 4.795 -3.357 1.00 77.44 158 ALA A CA 1
ATOM 1243 C C . ALA A 1 158 ? 1.208 3.863 -4.551 1.00 77.44 158 ALA A C 1
ATOM 1245 O O . ALA A 1 158 ? 2.138 3.276 -5.087 1.00 77.44 158 ALA A O 1
ATOM 1246 N N . GLY A 1 159 ? -0.035 3.759 -5.027 1.00 75.94 159 GLY A N 1
ATOM 1247 C CA . GLY A 1 159 ? -0.392 2.970 -6.207 1.00 75.94 159 GLY A CA 1
ATOM 1248 C C . GLY A 1 159 ? -0.937 1.580 -5.888 1.00 75.94 159 GLY A C 1
ATOM 1249 O O . GLY A 1 159 ? -0.865 0.691 -6.740 1.00 75.94 159 GLY A O 1
ATOM 1250 N N . ALA A 1 160 ? -1.484 1.371 -4.685 1.00 81.88 160 ALA A N 1
ATOM 1251 C CA . ALA A 1 160 ? -2.095 0.099 -4.317 1.00 81.88 160 ALA A CA 1
ATOM 1252 C C . ALA A 1 160 ? -3.269 -0.230 -5.265 1.00 81.88 160 ALA A C 1
ATOM 1254 O O . ALA A 1 160 ? -4.113 0.634 -5.528 1.00 81.88 160 ALA A O 1
ATOM 1255 N N . PRO A 1 161 ? -3.352 -1.461 -5.797 1.00 76.06 161 PRO A N 1
ATOM 1256 C CA . PRO A 1 161 ? -4.351 -1.789 -6.803 1.00 76.06 161 PRO A CA 1
ATOM 1257 C C . PRO A 1 161 ? -5.754 -1.962 -6.206 1.00 76.06 161 PRO A C 1
ATOM 1259 O O . PRO A 1 161 ? -5.995 -2.848 -5.382 1.00 76.06 161 PRO A O 1
ATOM 1262 N N . LEU A 1 162 ? -6.707 -1.174 -6.716 1.00 79.31 162 LEU A N 1
ATOM 1263 C CA . LEU A 1 162 ? -8.129 -1.241 -6.347 1.00 79.31 162 LEU A CA 1
ATOM 1264 C C . LEU A 1 162 ? -8.841 -2.503 -6.861 1.00 79.31 162 LEU A C 1
ATOM 1266 O O . LEU A 1 162 ? -9.897 -2.889 -6.371 1.00 79.31 162 LEU A O 1
ATOM 1270 N N . THR A 1 163 ? -8.262 -3.170 -7.856 1.00 76.25 163 THR A N 1
ATOM 1271 C CA . THR A 1 163 ? -8.831 -4.380 -8.465 1.00 76.25 163 THR A CA 1
ATOM 1272 C C . THR A 1 163 ? -8.412 -5.665 -7.753 1.00 76.25 163 THR A C 1
ATOM 1274 O O . THR A 1 163 ? -8.644 -6.754 -8.275 1.00 76.25 163 THR A O 1
ATOM 1277 N N . THR A 1 164 ? -7.714 -5.562 -6.622 1.00 77.12 164 THR A N 1
ATOM 1278 C CA . THR A 1 164 ? -7.285 -6.739 -5.866 1.00 77.12 164 THR A CA 1
ATOM 1279 C C . THR A 1 164 ? -8.503 -7.482 -5.328 1.00 77.12 164 THR A C 1
ATOM 1281 O O . THR A 1 164 ? -9.506 -6.873 -4.955 1.00 77.12 164 THR A O 1
ATOM 1284 N N . THR A 1 165 ? -8.420 -8.813 -5.311 1.00 80.75 165 THR A N 1
ATOM 1285 C CA . THR A 1 165 ? -9.465 -9.661 -4.736 1.00 80.75 165 THR A CA 1
ATOM 1286 C C . THR A 1 165 ? -8.852 -10.600 -3.713 1.00 80.75 165 THR A C 1
ATOM 1288 O O . THR A 1 165 ? -7.829 -11.232 -3.972 1.00 80.75 165 THR A O 1
ATOM 1291 N N . THR A 1 166 ? -9.480 -10.696 -2.545 1.00 78.44 166 THR A N 1
ATOM 1292 C CA . THR A 1 166 ? -9.082 -11.624 -1.481 1.00 78.44 166 THR A CA 1
ATOM 1293 C C . THR A 1 166 ? -10.267 -12.521 -1.168 1.00 78.44 166 THR A C 1
ATOM 1295 O O . THR A 1 166 ? -11.365 -12.038 -0.901 1.00 78.44 166 THR A O 1
ATOM 1298 N N . GLY A 1 167 ? -10.074 -13.839 -1.255 1.00 75.56 167 GLY A N 1
ATOM 1299 C CA . GLY A 1 167 ? -11.164 -14.800 -1.048 1.00 75.56 167 GLY A CA 1
ATOM 1300 C C . GLY A 1 167 ? -12.315 -14.656 -2.055 1.00 75.56 167 GLY A C 1
ATOM 1301 O O . GLY A 1 167 ? -13.459 -14.936 -1.715 1.00 75.56 167 GLY A O 1
ATOM 1302 N N . GLY A 1 168 ? -12.029 -14.171 -3.270 1.00 80.00 168 GLY A N 1
ATOM 1303 C CA . GLY A 1 168 ? -13.029 -13.953 -4.322 1.00 80.00 168 GLY A CA 1
ATOM 1304 C C . GLY A 1 168 ? -13.883 -12.691 -4.160 1.00 80.00 168 GLY A C 1
ATOM 1305 O O . GLY A 1 168 ? -14.754 -12.453 -4.990 1.00 80.00 168 GLY A O 1
ATOM 1306 N N . MET A 1 169 ? -13.636 -11.874 -3.132 1.00 81.94 169 MET A N 1
ATOM 1307 C CA . MET A 1 169 ? -14.330 -10.601 -2.927 1.00 81.94 169 MET A CA 1
ATOM 1308 C C . MET A 1 169 ? -13.484 -9.437 -3.434 1.00 81.94 169 MET A C 1
ATOM 1310 O O . MET A 1 169 ? -12.270 -9.414 -3.226 1.00 81.94 169 MET A O 1
ATOM 1314 N N . ASN A 1 170 ? -14.131 -8.466 -4.077 1.00 84.94 170 ASN A N 1
ATOM 1315 C CA . ASN A 1 170 ? -13.512 -7.178 -4.388 1.00 84.94 170 ASN A CA 1
ATOM 1316 C C . ASN A 1 170 ? -13.520 -6.248 -3.156 1.00 84.94 170 ASN A C 1
ATOM 1318 O O . ASN A 1 170 ? -14.206 -6.512 -2.165 1.00 84.94 170 ASN A O 1
ATOM 1322 N N . LEU A 1 171 ? -12.769 -5.142 -3.217 1.00 84.25 171 LEU A N 1
ATOM 1323 C CA . LEU A 1 171 ? -12.665 -4.191 -2.100 1.00 84.25 171 LEU A CA 1
ATOM 1324 C C . LEU A 1 171 ? -14.024 -3.610 -1.677 1.00 84.25 171 LEU A C 1
ATOM 1326 O O . LEU A 1 171 ? -14.257 -3.409 -0.490 1.00 84.25 171 LEU A O 1
ATOM 1330 N N . LEU A 1 172 ? -14.931 -3.370 -2.628 1.00 84.12 172 LEU A N 1
ATOM 1331 C CA . LEU A 1 172 ?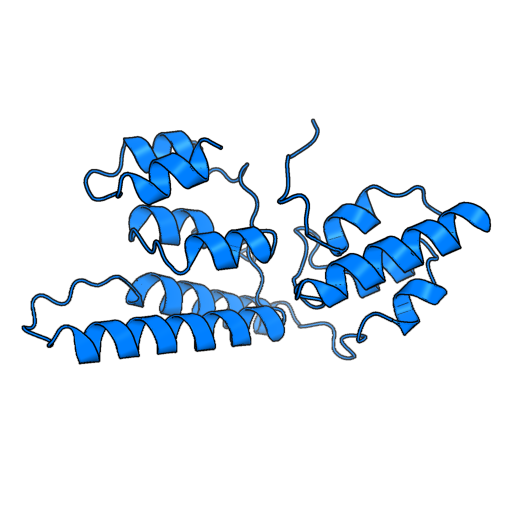 -16.256 -2.802 -2.363 1.00 84.12 172 LEU A CA 1
ATOM 1332 C C . LEU A 1 172 ? -17.160 -3.790 -1.610 1.00 84.12 172 LEU A C 1
ATOM 1334 O O . LEU A 1 172 ? -17.784 -3.435 -0.613 1.00 84.12 172 LEU A O 1
ATOM 1338 N N . GLN A 1 173 ? -17.176 -5.051 -2.041 1.00 86.19 173 GLN A N 1
ATOM 1339 C CA . GLN A 1 173 ? -17.864 -6.152 -1.369 1.00 86.19 173 GLN A CA 1
ATOM 1340 C C . GLN A 1 173 ? -17.300 -6.369 0.036 1.00 86.19 173 GLN A C 1
ATOM 1342 O O . GLN A 1 173 ? -18.064 -6.598 0.971 1.00 86.19 173 GLN A O 1
ATOM 1347 N N . LEU A 1 174 ? -15.976 -6.268 0.197 1.00 86.00 174 LEU A N 1
ATOM 1348 C CA . LEU A 1 174 ? -15.320 -6.384 1.496 1.00 86.00 174 LEU A CA 1
ATOM 1349 C C . LEU A 1 174 ? -15.713 -5.239 2.438 1.00 86.00 174 LEU A C 1
ATOM 1351 O O . LEU A 1 174 ? -16.060 -5.499 3.590 1.00 86.00 174 LEU A O 1
ATOM 1355 N N . ALA A 1 175 ? -15.697 -3.996 1.947 1.00 84.81 175 ALA A N 1
ATOM 1356 C CA . ALA A 1 175 ? -16.066 -2.813 2.720 1.00 84.81 175 ALA A CA 1
ATOM 1357 C C . ALA A 1 175 ? -17.522 -2.877 3.202 1.00 84.81 175 ALA A C 1
ATOM 1359 O O . ALA A 1 175 ? -17.793 -2.579 4.357 1.00 84.81 175 ALA A O 1
ATOM 1360 N N . TRP A 1 176 ? -18.455 -3.326 2.356 1.00 82.81 176 TRP A N 1
ATOM 1361 C CA . TRP A 1 176 ? -19.865 -3.470 2.741 1.00 82.81 176 TRP A CA 1
ATOM 1362 C C . TRP A 1 176 ? -20.142 -4.627 3.697 1.00 82.81 176 TRP A C 1
ATOM 1364 O O . TRP A 1 176 ? -21.077 -4.561 4.489 1.00 82.81 176 TRP A O 1
ATOM 1374 N N . ARG A 1 177 ? -19.365 -5.708 3.612 1.00 83.19 177 ARG A N 1
ATOM 1375 C CA . ARG A 1 177 ? -19.554 -6.887 4.466 1.00 83.19 177 ARG A CA 1
ATOM 1376 C C . ARG A 1 177 ? -18.941 -6.717 5.857 1.00 83.19 177 ARG A C 1
ATOM 1378 O O . ARG A 1 177 ? -19.288 -7.467 6.767 1.00 83.19 177 ARG A O 1
ATOM 1385 N N . SER A 1 178 ? -18.024 -5.772 6.012 1.00 79.44 178 SER A N 1
ATOM 1386 C CA . SER A 1 178 ? -17.304 -5.538 7.258 1.00 79.44 178 SER A CA 1
ATOM 1387 C C . SER A 1 178 ? -18.097 -4.549 8.128 1.00 79.44 178 SER A C 1
ATOM 1389 O O . SER A 1 178 ? -18.216 -3.385 7.752 1.00 79.44 178 SER A O 1
ATOM 1391 N N . PRO A 1 179 ? -18.661 -4.983 9.271 1.00 69.00 179 PRO A N 1
ATOM 1392 C CA . PRO A 1 179 ? -19.607 -4.179 10.052 1.00 69.00 179 PRO A CA 1
ATOM 1393 C C . PRO A 1 179 ? -18.982 -2.926 10.682 1.00 69.00 179 PRO A C 1
ATOM 1395 O O . PRO A 1 179 ? -19.691 -1.958 10.940 1.00 69.00 179 PRO A O 1
ATOM 1398 N N . ASP A 1 180 ? -17.664 -2.933 10.893 1.00 69.50 180 ASP A N 1
ATOM 1399 C CA . ASP A 1 180 ? -16.917 -1.856 11.553 1.00 69.50 180 ASP A CA 1
ATOM 1400 C C . ASP A 1 180 ? -16.314 -0.832 10.576 1.00 69.50 180 ASP A C 1
ATOM 1402 O O . ASP A 1 180 ? -15.582 0.068 10.988 1.00 69.50 180 ASP A O 1
ATOM 1406 N N . VAL A 1 181 ? -16.601 -0.948 9.274 1.00 78.62 181 VAL A N 1
ATOM 1407 C CA . VAL A 1 181 ? -16.035 -0.050 8.261 1.00 78.62 181 VAL A CA 1
ATOM 1408 C C . VAL A 1 181 ? -16.769 1.285 8.254 1.00 78.62 181 VAL A C 1
ATOM 1410 O O . VAL A 1 181 ? -17.980 1.370 8.045 1.00 78.62 181 VAL A O 1
ATOM 1413 N N . THR A 1 182 ? -16.012 2.360 8.446 1.00 78.19 182 THR A N 1
ATOM 1414 C CA . THR A 1 182 ? -16.530 3.727 8.420 1.00 78.19 182 THR A CA 1
ATOM 1415 C C . THR A 1 182 ? -17.032 4.127 7.033 1.00 78.19 182 THR A C 1
ATOM 1417 O O . THR A 1 182 ? -16.532 3.698 5.989 1.00 78.19 182 THR A O 1
ATOM 1420 N N . THR A 1 183 ? -17.995 5.051 7.009 1.00 77.50 183 THR A N 1
ATOM 1421 C CA . THR A 1 183 ? -18.519 5.648 5.769 1.00 77.50 183 THR A CA 1
ATOM 1422 C C . THR A 1 183 ? -17.428 6.315 4.927 1.00 77.50 183 THR A C 1
ATOM 1424 O O . THR A 1 183 ? -17.557 6.369 3.706 1.00 77.50 183 THR A O 1
ATOM 1427 N N . GLN A 1 184 ? -16.334 6.770 5.552 1.00 73.00 184 GLN A N 1
ATOM 1428 C CA . GLN A 1 184 ? -15.164 7.314 4.860 1.00 73.00 184 GLN A CA 1
ATOM 1429 C C . GLN A 1 184 ? -14.498 6.275 3.956 1.00 73.00 184 GLN A C 1
ATOM 1431 O O . GLN A 1 184 ? -14.241 6.566 2.791 1.00 73.00 184 GLN A O 1
ATOM 1436 N N . ILE A 1 185 ? -14.273 5.052 4.441 1.00 78.88 185 ILE A N 1
ATOM 1437 C CA . ILE A 1 185 ? -13.673 3.985 3.630 1.00 78.88 185 ILE A CA 1
ATOM 1438 C C . ILE A 1 185 ? -14.601 3.588 2.489 1.00 78.88 185 ILE A C 1
ATOM 1440 O O . ILE A 1 185 ? -14.150 3.460 1.353 1.00 78.88 185 ILE A O 1
ATOM 1444 N N . VAL A 1 186 ? -15.903 3.458 2.759 1.00 78.25 186 VAL A N 1
ATOM 1445 C CA . VAL A 1 186 ? -16.886 3.170 1.704 1.00 78.25 186 VAL A CA 1
ATOM 1446 C C . VAL A 1 186 ? -16.854 4.260 0.631 1.00 78.25 186 VAL A C 1
ATOM 1448 O O . VAL A 1 186 ? -16.836 3.940 -0.555 1.00 78.25 186 VAL A O 1
ATOM 1451 N N . ALA A 1 187 ? -16.778 5.537 1.016 1.00 77.62 187 ALA A N 1
ATOM 1452 C CA . ALA A 1 187 ? -16.680 6.653 0.077 1.00 77.62 187 ALA A CA 1
ATOM 1453 C C . ALA A 1 187 ? -15.369 6.660 -0.730 1.00 77.62 187 ALA A C 1
ATOM 1455 O O . ALA A 1 187 ? -15.387 7.048 -1.895 1.00 77.62 187 ALA A O 1
ATOM 1456 N N . ILE A 1 188 ? -14.247 6.235 -0.139 1.00 75.62 188 ILE A N 1
ATOM 1457 C CA . ILE A 1 188 ? -12.951 6.156 -0.833 1.00 75.62 188 ILE A CA 1
ATOM 1458 C C . ILE A 1 188 ? -12.934 5.001 -1.842 1.00 75.62 188 ILE A C 1
ATOM 1460 O O . ILE A 1 188 ? -12.413 5.159 -2.937 1.00 75.62 188 ILE A O 1
ATOM 1464 N N . VAL A 1 189 ? -13.510 3.846 -1.500 1.00 73.62 189 VAL A N 1
ATOM 1465 C CA . VAL A 1 189 ? -13.486 2.643 -2.356 1.00 73.62 189 VAL A CA 1
ATOM 1466 C C . VAL A 1 189 ? -14.524 2.702 -3.491 1.00 73.62 189 VAL A C 1
ATOM 1468 O O . VAL A 1 189 ? -14.409 1.971 -4.472 1.00 73.62 189 VAL A O 1
ATOM 1471 N N . THR A 1 190 ? -15.548 3.554 -3.370 1.00 73.56 190 THR A N 1
ATOM 1472 C CA . THR A 1 190 ? -16.635 3.704 -4.362 1.00 73.56 190 THR A CA 1
ATOM 1473 C C . THR A 1 190 ? -16.418 4.825 -5.381 1.00 73.56 190 THR A C 1
ATOM 1475 O O . THR A 1 190 ? -17.210 4.931 -6.319 1.00 73.56 190 THR A O 1
ATOM 1478 N N . ARG A 1 191 ? -15.388 5.658 -5.207 1.00 58.34 191 ARG A N 1
ATOM 1479 C CA . ARG A 1 191 ? -15.055 6.792 -6.082 1.00 58.34 191 ARG A CA 1
ATOM 1480 C C . ARG A 1 191 ? -13.869 6.479 -6.981 1.00 58.34 191 ARG A C 1
ATOM 1482 O O . ARG A 1 191 ? -13.912 6.948 -8.138 1.00 58.34 191 ARG A O 1
#

Sequence (191 aa):
MAQLYGQHHVAWWLHKQSPNPGPMEHTQTQNAVEALLSIGSFPHVLTHCWKTPADLALSQGHTQVTRLLPLHTHHLTRRERTHLYGRLVEEVSCAELKTAVMIGEKEEYERRILSLKKVTQLLMSGAPLEPPGGHSVFVLHLAITTNCTDLLPLLLSAGAPLTTTTGGMNLLQLAWRSPDVTTQIVAIVTR

pLDDT: mean 73.85, std 12.58, range [26.98, 91.25]